Protein AF-A0A382XYK0-F1 (afdb_monomer_lite)

Foldseek 3Di:
DVVCLVVPAAADEEAPQFLAPVVCVVVVNPDDLVVVLVVLVVCVVSNHAYEYEYEDQAAVDDPVRLVSRLVSLLVSQHLYYHYFYDDLDPPDPLVVVQVVVVDDDDCPDVVRRLFYDPPRHPDDRVVRNVSSVVSRCVRNQVSNRCLPPNPLVSVLVVLVVCCVVPVLDLSSLQSNLSSCVVVVVNVSSLVSLVSSCVNPVPPDCSVVSNVVVVVVVVVVVVVVD

Secondary structure (DSSP, 8-state):
-HHHHHTT--EEEEEEE-S-HHHHHHTT----HHHHHHHHHHHHHTT-EEEEEEEE--TT--HHHHHHHHHHHHHHT-SEEEEEE----TTSHHHHHHHHTT-----TTTT-TTSPPTTTSSS-HHHHHHHHHHHHIIIIIIT-HHHHTS-HHHHHHHHHHHHHH-TT-HHHHHHHHHHHHHTT-HHHHHHHHHHHHHH-TTSTTHHHHHHHHHHHHHHHHTT--

Structure (mmCIF, N/CA/C/O backbone):
data_AF-A0A382XYK0-F1
#
_entry.id   AF-A0A382XYK0-F1
#
loop_
_atom_site.group_PDB
_atom_site.id
_atom_site.type_symbol
_atom_site.label_atom_id
_atom_site.label_alt_id
_atom_site.label_comp_id
_atom_site.label_asym_id
_atom_site.label_entity_id
_atom_site.label_seq_id
_atom_site.pdbx_PDB_ins_code
_atom_site.Cartn_x
_atom_site.Cartn_y
_atom_site.Cartn_z
_atom_site.occupancy
_atom_site.B_iso_or_equiv
_atom_site.auth_seq_id
_atom_site.auth_comp_id
_atom_site.auth_asym_id
_atom_site.auth_atom_id
_atom_site.pdbx_PDB_model_num
ATOM 1 N N . ILE A 1 1 ? -19.110 -2.639 -14.706 1.00 91.75 1 ILE A N 1
ATOM 2 C CA . ILE A 1 1 ? -19.412 -2.744 -13.260 1.00 91.75 1 ILE A CA 1
ATOM 3 C C . ILE A 1 1 ? -20.835 -3.233 -12.976 1.00 91.75 1 ILE A C 1
ATOM 5 O O . ILE A 1 1 ? -20.960 -4.267 -12.342 1.00 91.75 1 ILE A O 1
ATOM 9 N N . SER A 1 2 ? -21.895 -2.582 -13.477 1.00 88.00 2 SER A N 1
ATOM 10 C CA . SER A 1 2 ? -23.292 -2.990 -13.191 1.00 88.00 2 SER A CA 1
ATOM 11 C C . SER A 1 2 ? -23.581 -4.490 -13.417 1.00 88.00 2 SER A C 1
ATOM 13 O O . SER A 1 2 ? -24.094 -5.156 -12.523 1.00 88.00 2 SER A O 1
ATOM 15 N N . LYS A 1 3 ? -23.134 -5.067 -14.545 1.00 93.31 3 LYS A N 1
ATOM 16 C CA . LYS A 1 3 ? -23.252 -6.517 -14.800 1.00 93.31 3 LYS A CA 1
ATOM 17 C C . LYS A 1 3 ? -22.536 -7.381 -13.751 1.00 93.31 3 LYS A C 1
ATOM 19 O O . LYS A 1 3 ? -23.096 -8.372 -13.313 1.00 93.31 3 LYS A O 1
ATOM 24 N N . LEU A 1 4 ? -21.340 -6.979 -13.307 1.00 92.31 4 LEU A N 1
ATOM 25 C CA . LEU A 1 4 ? -20.589 -7.700 -12.269 1.00 92.31 4 LEU A CA 1
ATOM 26 C C . LEU A 1 4 ? -21.346 -7.695 -10.931 1.00 92.31 4 LEU A C 1
ATOM 28 O O . LEU A 1 4 ? -21.398 -8.712 -10.241 1.00 92.31 4 LEU A O 1
ATOM 32 N N . LYS A 1 5 ? -21.993 -6.570 -10.595 1.00 89.69 5 LYS A N 1
ATOM 33 C CA . LYS A 1 5 ? -22.841 -6.462 -9.401 1.00 89.69 5 LYS A CA 1
ATOM 34 C C . LYS A 1 5 ? -24.020 -7.430 -9.474 1.00 89.69 5 LYS A C 1
ATOM 36 O O . LYS A 1 5 ? -24.283 -8.137 -8.511 1.00 89.69 5 LYS A O 1
ATOM 41 N N . GLN A 1 6 ? -24.700 -7.489 -10.621 1.00 91.25 6 GLN A N 1
ATOM 42 C CA . GLN A 1 6 ? -25.834 -8.399 -10.833 1.00 91.25 6 GLN A CA 1
ATOM 43 C C . GLN A 1 6 ? -25.437 -9.874 -10.693 1.00 91.25 6 GLN A C 1
ATOM 45 O O . GLN A 1 6 ? -26.249 -10.682 -10.261 1.00 91.25 6 GLN A O 1
ATOM 50 N N . THR A 1 7 ? -24.186 -10.217 -11.009 1.00 93.38 7 THR A N 1
ATOM 51 C CA . THR A 1 7 ? -23.647 -11.575 -10.846 1.00 93.38 7 THR A CA 1
ATOM 52 C C . THR A 1 7 ? -23.107 -11.874 -9.441 1.00 93.38 7 THR A C 1
ATOM 54 O O . THR A 1 7 ? -22.583 -12.959 -9.224 1.00 93.38 7 THR A O 1
ATOM 57 N N . GLY A 1 8 ? -23.204 -10.937 -8.489 1.00 92.81 8 GLY A N 1
ATOM 58 C CA . GLY A 1 8 ? -22.794 -11.155 -7.096 1.00 92.81 8 GLY A CA 1
ATOM 59 C C . GLY A 1 8 ? -21.307 -10.934 -6.800 1.00 92.81 8 GLY A C 1
ATOM 60 O O . GLY A 1 8 ? -20.822 -11.395 -5.770 1.00 92.81 8 GLY A O 1
ATOM 61 N N . PHE A 1 9 ? -20.565 -10.231 -7.664 1.00 94.88 9 PHE A N 1
ATOM 62 C CA . PHE A 1 9 ? -19.181 -9.858 -7.349 1.00 94.88 9 PHE A CA 1
ATOM 63 C C . PHE A 1 9 ? -19.150 -8.880 -6.170 1.00 94.88 9 PHE A C 1
ATOM 65 O O . PHE A 1 9 ? -19.856 -7.872 -6.174 1.00 94.88 9 PHE A O 1
ATOM 72 N N . ILE A 1 10 ? -18.286 -9.165 -5.196 1.00 94.56 10 ILE A N 1
ATOM 73 C CA . ILE A 1 10 ? -18.120 -8.365 -3.972 1.00 94.56 10 ILE A CA 1
ATOM 74 C C . ILE A 1 10 ? -16.806 -7.580 -3.935 1.00 94.56 10 ILE A C 1
ATOM 76 O O . ILE A 1 10 ? -16.654 -6.675 -3.120 1.00 94.56 10 ILE A O 1
ATOM 80 N N . GLU A 1 11 ? -15.853 -7.916 -4.805 1.00 95.50 11 GLU A N 1
ATOM 81 C CA . GLU A 1 11 ? -14.523 -7.315 -4.821 1.00 95.50 11 GLU A CA 1
ATOM 82 C C . GLU A 1 11 ? -14.011 -7.156 -6.256 1.00 95.50 11 GLU A C 1
ATOM 84 O O . GLU A 1 11 ? -14.118 -8.063 -7.084 1.00 95.50 11 GLU A O 1
ATOM 89 N N . LEU A 1 12 ? -13.430 -5.993 -6.534 1.00 96.62 12 LEU A N 1
ATOM 90 C CA . LEU A 1 12 ? -12.625 -5.707 -7.707 1.00 96.62 12 LEU A CA 1
ATOM 91 C C . LEU A 1 12 ? -11.156 -5.657 -7.280 1.00 96.62 12 LEU A C 1
ATOM 93 O O . LEU A 1 12 ? -10.757 -4.772 -6.523 1.00 96.62 12 LEU A O 1
ATOM 97 N N . ARG A 1 13 ? -10.334 -6.551 -7.830 1.00 96.88 13 ARG A N 1
ATOM 98 C CA . ARG A 1 13 ? -8.874 -6.447 -7.733 1.00 96.88 13 ARG A CA 1
ATOM 99 C C . ARG A 1 13 ? -8.316 -5.861 -9.020 1.00 96.88 13 ARG A C 1
ATOM 101 O O . ARG A 1 13 ? -8.436 -6.474 -10.080 1.00 96.88 13 ARG A O 1
ATOM 108 N N . LEU A 1 14 ? -7.733 -4.670 -8.938 1.00 96.88 14 LEU A N 1
ATOM 109 C CA . LEU A 1 14 ? -7.150 -3.979 -10.078 1.00 96.88 14 LEU A CA 1
ATOM 110 C C . LEU A 1 14 ? -5.629 -4.109 -10.048 1.00 96.88 14 LEU A C 1
ATOM 112 O O . 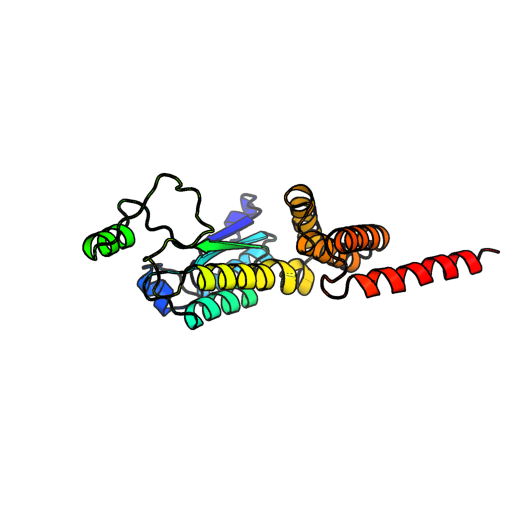LEU A 1 14 ? -4.963 -3.575 -9.166 1.00 96.88 14 LEU A O 1
ATOM 116 N N . ALA A 1 15 ? -5.083 -4.768 -11.065 1.00 96.69 15 ALA A N 1
ATOM 117 C CA . ALA A 1 15 ? -3.654 -4.761 -11.336 1.00 96.69 15 ALA A CA 1
ATOM 118 C C . ALA A 1 15 ? -3.248 -3.393 -11.906 1.00 96.69 15 ALA A C 1
ATOM 120 O O . ALA A 1 15 ? -3.255 -3.200 -13.127 1.00 96.69 15 ALA A O 1
ATOM 121 N N . LEU A 1 16 ? -3.006 -2.435 -11.007 1.00 97.62 16 LEU A N 1
ATOM 122 C CA . LEU A 1 16 ? -2.645 -1.061 -11.341 1.00 97.62 16 LEU A CA 1
ATOM 123 C C . LEU A 1 16 ? -1.187 -0.979 -11.799 1.00 97.62 16 LEU A C 1
ATOM 125 O O . LEU A 1 16 ? -0.911 -0.286 -12.771 1.00 97.62 16 LEU A O 1
ATOM 129 N N . GLU A 1 17 ? -0.311 -1.754 -11.155 1.00 97.56 17 GLU A N 1
ATOM 130 C CA . GLU A 1 17 ? 1.151 -1.802 -11.309 1.00 97.56 17 GLU A CA 1
ATOM 131 C C . GLU A 1 17 ? 1.831 -0.478 -10.958 1.00 97.56 17 GLU A C 1
ATOM 133 O O . GLU A 1 17 ? 2.560 -0.412 -9.976 1.00 97.56 17 GLU A O 1
ATOM 138 N N . SER A 1 18 ? 1.533 0.586 -11.705 1.00 98.25 18 SER A N 1
ATOM 139 C CA . SER A 1 18 ? 2.119 1.912 -11.544 1.00 98.25 18 SER A CA 1
ATOM 140 C C . SER A 1 18 ? 1.067 3.013 -11.707 1.00 98.25 18 SER A C 1
ATOM 142 O O . SER A 1 18 ? 0.120 2.902 -12.491 1.00 98.25 18 SER A O 1
ATOM 144 N N . GLY A 1 19 ? 1.235 4.097 -10.953 1.00 97.94 19 GLY A N 1
ATOM 145 C CA . GLY A 1 19 ? 0.515 5.359 -11.144 1.00 97.94 19 GLY A CA 1
ATOM 146 C C . GLY A 1 19 ? 1.263 6.341 -12.044 1.00 97.94 19 GLY A C 1
ATOM 147 O O . GLY A 1 19 ? 0.781 7.453 -12.251 1.00 97.94 19 GLY A O 1
ATOM 148 N N . ASP A 1 20 ? 2.417 5.945 -12.587 1.00 98.50 20 ASP A N 1
ATOM 149 C CA . ASP A 1 20 ? 3.216 6.743 -13.509 1.00 98.50 20 ASP A CA 1
ATOM 150 C C . ASP A 1 20 ? 2.969 6.321 -14.965 1.00 98.50 20 ASP A C 1
ATOM 152 O O . ASP A 1 20 ? 3.115 5.157 -15.339 1.00 98.50 20 ASP A O 1
ATOM 156 N N . ALA A 1 21 ? 2.572 7.274 -15.811 1.00 97.69 21 ALA A N 1
ATOM 157 C CA . ALA A 1 21 ? 2.175 6.973 -17.185 1.00 97.69 21 ALA A CA 1
ATOM 158 C C . ALA A 1 21 ? 3.342 6.499 -18.064 1.00 97.69 21 ALA A C 1
ATOM 160 O O . ALA A 1 21 ? 3.120 5.681 -18.957 1.00 97.69 21 ALA A O 1
ATOM 161 N N . GLU A 1 22 ? 4.562 6.987 -17.828 1.00 97.56 22 GLU A N 1
ATOM 162 C CA . GLU A 1 22 ? 5.738 6.527 -18.573 1.00 97.56 22 GLU A CA 1
ATOM 163 C C . GLU A 1 22 ? 6.148 5.130 -18.112 1.00 97.56 22 GLU A C 1
ATOM 165 O O . GLU A 1 22 ? 6.389 4.261 -18.947 1.00 97.56 22 GLU A O 1
ATOM 170 N N . MET A 1 23 ? 6.107 4.860 -16.805 1.00 97.31 23 MET A N 1
ATOM 171 C CA . MET A 1 23 ? 6.391 3.522 -16.290 1.00 97.31 23 MET A CA 1
ATOM 172 C C . MET A 1 23 ? 5.379 2.477 -16.778 1.00 97.31 23 MET A C 1
ATOM 174 O O . MET A 1 23 ? 5.769 1.378 -17.167 1.00 97.31 23 MET A O 1
ATOM 178 N N . LEU A 1 24 ? 4.090 2.822 -16.876 1.00 97.44 24 LEU A N 1
ATOM 179 C CA . LEU A 1 24 ? 3.085 1.944 -17.490 1.00 97.44 24 LEU A CA 1
ATOM 180 C C . LEU A 1 24 ? 3.408 1.607 -18.956 1.00 97.44 24 LEU A C 1
ATOM 182 O O . LEU A 1 24 ? 3.161 0.476 -19.385 1.00 97.44 24 LEU A O 1
ATOM 186 N N . LYS A 1 25 ? 3.974 2.552 -19.724 1.00 96.44 25 LYS A N 1
ATOM 187 C CA . LYS A 1 25 ? 4.444 2.284 -21.096 1.00 96.44 25 LYS A CA 1
ATOM 188 C C . LYS A 1 25 ? 5.650 1.351 -21.091 1.00 96.44 25 LYS A C 1
ATOM 190 O O . LYS A 1 25 ? 5.645 0.394 -21.863 1.00 96.44 25 LYS A O 1
ATOM 195 N N . THR A 1 26 ? 6.628 1.582 -20.211 1.00 94.25 26 THR A N 1
ATOM 196 C CA . THR A 1 26 ? 7.794 0.697 -20.029 1.00 94.25 26 THR A CA 1
ATOM 197 C C . THR A 1 26 ? 7.359 -0.727 -19.683 1.00 94.25 26 THR A C 1
ATOM 199 O O . THR A 1 26 ? 7.824 -1.686 -20.290 1.00 94.25 26 THR A O 1
ATOM 202 N N . MET A 1 27 ? 6.377 -0.873 -18.790 1.00 94.12 27 MET A N 1
ATOM 203 C CA . MET A 1 27 ? 5.763 -2.154 -18.416 1.00 94.12 27 MET A CA 1
ATOM 204 C C . MET A 1 27 ? 4.873 -2.763 -19.517 1.00 94.12 27 MET A C 1
ATOM 206 O O . MET A 1 27 ? 4.322 -3.847 -19.328 1.00 94.12 27 MET A O 1
ATOM 210 N N . LYS A 1 28 ? 4.658 -2.064 -20.643 1.00 94.81 28 LYS A N 1
ATOM 211 C CA . LYS A 1 28 ? 3.713 -2.435 -21.715 1.00 94.81 28 LYS A CA 1
ATOM 212 C C . LYS A 1 28 ? 2.289 -2.693 -21.197 1.00 94.81 28 LYS A C 1
ATOM 214 O O . LYS A 1 28 ? 1.535 -3.486 -21.764 1.00 94.81 28 LYS A O 1
ATOM 219 N N . LYS A 1 29 ? 1.892 -2.008 -20.120 1.00 95.56 29 LYS A N 1
ATOM 220 C CA . LYS A 1 29 ? 0.573 -2.135 -19.493 1.00 95.56 29 LYS A CA 1
ATOM 221 C C . LYS A 1 29 ? -0.422 -1.213 -20.211 1.00 95.56 29 LYS A C 1
ATOM 223 O O . LYS A 1 29 ? -0.291 0.007 -20.116 1.00 95.56 29 LYS A O 1
ATOM 228 N N . PRO A 1 30 ? -1.485 -1.731 -20.859 1.00 94.81 30 PRO A N 1
ATOM 229 C CA . PRO A 1 30 ? -2.474 -0.906 -21.563 1.00 94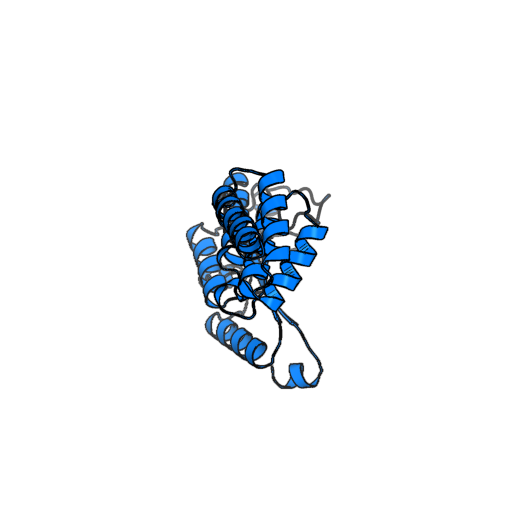.81 30 PRO A CA 1
ATOM 230 C C . PRO A 1 30 ? -3.492 -0.260 -20.599 1.00 94.81 30 PRO A C 1
ATOM 232 O O . PRO A 1 30 ? -4.690 -0.177 -20.887 1.00 94.81 30 PRO A O 1
ATOM 235 N N . LEU A 1 31 ? -3.037 0.163 -19.417 1.00 95.75 31 LEU A N 1
ATOM 236 C CA . LEU A 1 31 ? -3.858 0.811 -18.403 1.00 95.75 31 LEU A CA 1
ATOM 237 C C . LEU A 1 31 ? -3.853 2.323 -18.627 1.00 95.75 31 LEU A C 1
ATOM 239 O O . LEU A 1 31 ? -2.818 2.947 -18.820 1.00 95.75 31 LEU A O 1
ATOM 243 N N . ILE A 1 32 ? -5.039 2.926 -18.571 1.00 95.81 32 ILE A N 1
ATOM 244 C CA . ILE A 1 32 ? -5.197 4.379 -18.638 1.00 95.81 32 ILE A CA 1
ATOM 245 C C . ILE A 1 32 ? -5.615 4.854 -17.254 1.00 95.81 32 ILE A C 1
ATOM 247 O O . ILE A 1 32 ? -6.722 4.539 -16.811 1.00 95.81 32 ILE A O 1
ATOM 251 N N . LEU A 1 33 ? -4.773 5.653 -16.599 1.00 96.69 33 LEU A N 1
ATOM 252 C CA . LEU A 1 33 ? -4.984 6.145 -15.232 1.00 96.69 33 LEU A CA 1
ATOM 253 C C . LEU A 1 33 ? -6.378 6.777 -15.040 1.00 96.69 33 LEU A C 1
ATOM 255 O O . LEU A 1 33 ? -7.117 6.433 -14.118 1.00 96.69 33 LEU A O 1
ATOM 259 N N . LYS A 1 34 ? -6.828 7.605 -15.992 1.00 96.31 34 LYS A N 1
ATOM 260 C CA . LYS A 1 34 ? -8.185 8.187 -15.972 1.00 96.31 34 LYS A CA 1
ATOM 261 C C . LYS A 1 34 ? -9.298 7.126 -15.971 1.00 96.31 34 LYS A C 1
ATOM 263 O O . LYS A 1 34 ? -10.319 7.308 -15.308 1.00 96.31 34 LYS A O 1
ATOM 268 N N . LYS A 1 35 ? -9.119 6.016 -16.700 1.00 96.12 35 LYS A N 1
ATOM 269 C CA . LYS A 1 35 ? -10.074 4.895 -16.696 1.00 96.12 35 LYS A CA 1
ATOM 270 C C . LYS A 1 35 ? -10.019 4.133 -15.372 1.00 96.12 35 LYS A C 1
ATOM 272 O O . LYS A 1 35 ? -11.082 3.786 -14.870 1.00 96.12 35 LYS A O 1
ATOM 277 N N . ALA A 1 36 ? -8.831 3.929 -14.798 1.00 96.88 36 ALA A N 1
ATOM 278 C CA . ALA A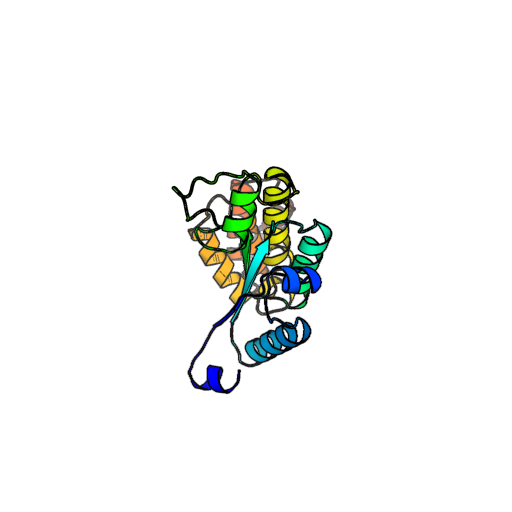 1 36 ? -8.674 3.283 -13.493 1.00 96.88 36 ALA A CA 1
ATOM 279 C C . ALA A 1 36 ? -9.462 4.024 -12.399 1.00 96.88 36 ALA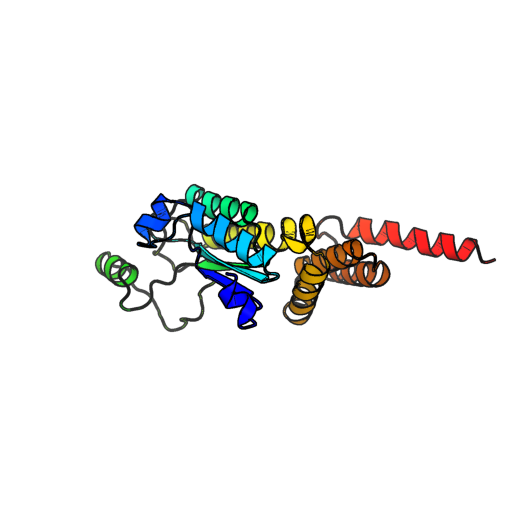 A C 1
ATOM 281 O O . ALA A 1 36 ? -10.272 3.397 -11.717 1.00 96.88 36 ALA A O 1
ATOM 282 N N . ARG A 1 37 ? -9.343 5.363 -12.322 1.00 96.81 37 ARG A N 1
ATOM 283 C CA . ARG A 1 37 ? -10.152 6.187 -11.397 1.00 96.81 37 ARG A CA 1
ATOM 284 C C . ARG A 1 37 ? -11.647 5.923 -11.546 1.00 96.81 37 ARG A C 1
ATOM 286 O O . ARG A 1 37 ? -12.342 5.675 -10.564 1.00 96.81 37 ARG A O 1
ATOM 293 N N . ARG A 1 38 ? -12.142 5.972 -12.788 1.00 96.75 38 ARG A N 1
ATOM 294 C CA . ARG A 1 38 ? -13.565 5.780 -13.086 1.00 96.75 38 ARG A CA 1
ATOM 295 C C . ARG A 1 38 ? -14.041 4.387 -12.673 1.00 96.75 38 ARG A C 1
ATOM 297 O O . ARG A 1 38 ? -15.074 4.275 -12.029 1.00 96.75 38 ARG A O 1
ATOM 304 N N . VAL A 1 39 ? -13.284 3.347 -13.018 1.00 96.00 39 VAL A N 1
ATOM 305 C CA . VAL A 1 39 ? -13.645 1.954 -12.720 1.00 96.00 39 VAL A CA 1
ATOM 306 C C . VAL A 1 39 ? -13.715 1.706 -11.214 1.00 96.00 39 VAL A C 1
ATOM 308 O O . VAL A 1 39 ? -14.670 1.084 -10.760 1.00 96.00 39 VAL A O 1
ATOM 311 N N . VAL A 1 40 ? -12.757 2.222 -10.439 1.00 96.69 40 VAL A N 1
ATOM 312 C CA . VAL A 1 40 ? -12.766 2.072 -8.975 1.00 96.69 40 VAL A CA 1
ATOM 313 C C . VAL A 1 40 ? -13.925 2.844 -8.345 1.00 96.69 40 VAL A C 1
ATOM 315 O O . VAL A 1 40 ? -14.611 2.313 -7.474 1.00 96.69 40 VAL A O 1
ATOM 318 N N . LYS A 1 41 ? -14.207 4.062 -8.826 1.00 96.06 41 LYS A N 1
ATOM 319 C CA . LYS A 1 41 ? -15.385 4.825 -8.392 1.00 96.06 41 LYS A CA 1
ATOM 320 C C . LYS A 1 41 ? -16.683 4.049 -8.646 1.00 96.06 41 LYS A C 1
ATOM 322 O O . LYS A 1 41 ? -17.454 3.851 -7.714 1.00 96.06 41 LYS A O 1
ATOM 327 N N . GLU A 1 42 ? -16.890 3.568 -9.872 1.00 96.62 42 GLU A N 1
ATOM 328 C CA . GLU A 1 42 ? -18.081 2.792 -10.238 1.00 96.62 42 GLU A CA 1
ATOM 329 C C . GLU A 1 42 ? -18.202 1.506 -9.400 1.00 96.62 42 GLU A C 1
ATOM 331 O O . GLU A 1 42 ? -19.294 1.160 -8.953 1.00 96.62 42 GLU A O 1
ATOM 336 N N . ALA A 1 43 ? -17.095 0.781 -9.187 1.00 96.50 43 ALA A N 1
ATOM 337 C CA . ALA A 1 43 ? -17.068 -0.442 -8.380 1.00 96.50 43 ALA A CA 1
ATOM 338 C C . ALA A 1 43 ? -17.491 -0.173 -6.930 1.00 96.50 43 ALA A C 1
ATOM 340 O O . ALA A 1 43 ? -18.331 -0.889 -6.382 1.00 96.50 43 ALA A O 1
ATOM 341 N N . ARG A 1 44 ? -16.989 0.913 -6.341 1.00 94.44 44 ARG A N 1
ATOM 342 C CA . ARG A 1 44 ? -17.370 1.332 -4.993 1.00 94.44 44 ARG A CA 1
ATOM 343 C C . ARG A 1 44 ? -18.836 1.743 -4.897 1.00 94.44 44 ARG A C 1
ATOM 345 O O . ARG A 1 44 ? -19.527 1.294 -3.991 1.00 94.44 44 ARG A O 1
ATOM 352 N N . GLU A 1 45 ? -19.342 2.527 -5.849 1.00 94.12 45 GLU A N 1
ATOM 353 C CA . GLU A 1 45 ? -20.773 2.883 -5.933 1.00 94.12 45 GLU A CA 1
ATOM 354 C C . GLU A 1 45 ? -21.666 1.640 -6.098 1.00 94.12 45 GLU A C 1
ATOM 356 O O . GLU A 1 45 ? -22.812 1.600 -5.647 1.00 94.12 45 GLU A O 1
ATOM 361 N N . ALA A 1 46 ? -21.130 0.579 -6.704 1.00 94.88 46 ALA A N 1
ATOM 362 C CA . ALA A 1 46 ? -21.792 -0.712 -6.792 1.00 94.88 46 ALA A CA 1
ATOM 363 C C . ALA A 1 46 ? -21.770 -1.517 -5.476 1.00 94.88 46 ALA A C 1
ATOM 365 O O . ALA A 1 46 ? -22.498 -2.508 -5.397 1.00 94.88 46 ALA A O 1
ATOM 366 N N . GLY A 1 47 ? -21.041 -1.076 -4.447 1.00 92.94 47 GLY A N 1
ATOM 367 C CA . GLY A 1 47 ? -20.877 -1.773 -3.169 1.00 92.94 47 GLY A CA 1
ATOM 368 C C . GLY A 1 47 ? -19.763 -2.821 -3.180 1.00 92.94 47 GLY A C 1
ATOM 369 O O . GLY A 1 47 ? -19.768 -3.714 -2.338 1.00 92.94 47 GLY A O 1
ATOM 370 N N . MET A 1 48 ? -18.839 -2.754 -4.145 1.00 95.69 48 MET A N 1
ATOM 371 C CA . MET A 1 48 ? -17.689 -3.655 -4.209 1.00 95.69 48 MET A CA 1
ATOM 372 C C . MET A 1 48 ? -16.505 -3.072 -3.449 1.00 95.69 48 MET A C 1
ATOM 374 O O . MET A 1 48 ? -16.180 -1.890 -3.585 1.00 95.69 48 MET A O 1
ATOM 378 N N . ARG A 1 49 ? -15.801 -3.948 -2.737 1.00 95.75 49 ARG A N 1
ATOM 379 C CA . ARG A 1 49 ? -14.454 -3.679 -2.241 1.00 95.75 49 ARG A CA 1
ATOM 380 C C . ARG A 1 49 ? -13.495 -3.517 -3.423 1.00 95.75 49 ARG A C 1
ATOM 382 O O . ARG A 1 49 ? -13.635 -4.192 -4.439 1.00 95.75 49 ARG A O 1
ATOM 389 N N . CYS A 1 50 ? -12.521 -2.632 -3.307 1.00 97.75 50 CYS A N 1
ATOM 390 C CA . CYS A 1 50 ? -11.541 -2.323 -4.337 1.00 97.75 50 CYS A CA 1
ATOM 391 C C . CYS A 1 50 ? -10.127 -2.522 -3.787 1.00 97.75 50 CYS A C 1
ATOM 393 O O . CYS A 1 50 ? -9.688 -1.785 -2.910 1.00 97.75 50 CYS A O 1
ATOM 395 N N . VAL A 1 51 ? -9.383 -3.476 -4.340 1.00 98.25 51 VAL A N 1
ATOM 396 C CA . VAL A 1 51 ? -7.988 -3.755 -3.966 1.00 98.25 51 VAL A CA 1
ATOM 397 C C . VAL A 1 51 ? -7.076 -3.445 -5.148 1.00 98.25 51 VAL A C 1
ATOM 399 O O . VAL A 1 51 ? -7.434 -3.744 -6.290 1.00 98.25 51 VAL A O 1
ATOM 402 N N . SER A 1 52 ? -5.906 -2.862 -4.898 1.00 98.44 52 SER A N 1
ATOM 403 C CA . SER A 1 52 ? -4.883 -2.660 -5.931 1.00 98.44 52 SER A CA 1
ATOM 404 C C . SER A 1 52 ? -3.745 -3.670 -5.810 1.00 98.44 52 SER A C 1
ATOM 406 O O . SER A 1 52 ? -3.423 -4.136 -4.717 1.00 98.44 52 SER A O 1
ATOM 408 N N . PHE A 1 53 ? -3.115 -3.974 -6.943 1.00 98.19 53 PHE A N 1
ATOM 409 C CA . PHE A 1 53 ? -1.748 -4.486 -6.987 1.00 98.19 53 PHE A CA 1
ATOM 410 C C . PHE A 1 53 ? -0.837 -3.387 -7.527 1.00 98.19 53 PHE A C 1
ATOM 412 O O . PHE A 1 53 ? -1.116 -2.834 -8.597 1.00 98.19 53 PHE A O 1
ATOM 419 N N . LEU A 1 54 ? 0.211 -3.073 -6.769 1.00 98.44 54 LEU A N 1
ATOM 420 C CA . LEU A 1 54 ? 1.272 -2.129 -7.107 1.00 98.44 54 LEU A CA 1
ATOM 421 C C . LEU A 1 54 ? 2.581 -2.909 -7.241 1.00 98.44 54 LEU A C 1
ATOM 423 O O . LEU A 1 54 ? 2.859 -3.785 -6.415 1.00 98.44 54 LEU A O 1
ATOM 427 N N . LEU A 1 55 ? 3.375 -2.574 -8.252 1.00 97.00 55 LEU A N 1
ATOM 428 C CA . LEU A 1 55 ? 4.654 -3.206 -8.545 1.00 97.00 55 LEU A CA 1
ATOM 429 C C . LEU A 1 55 ? 5.744 -2.136 -8.535 1.00 97.00 55 LEU A C 1
ATOM 431 O O . LEU A 1 55 ? 5.617 -1.131 -9.226 1.00 97.00 55 LEU A O 1
ATOM 435 N N . MET A 1 56 ? 6.788 -2.349 -7.737 1.00 96.62 56 MET A N 1
ATOM 436 C CA . MET A 1 56 ? 7.872 -1.387 -7.525 1.00 96.62 56 MET A CA 1
ATOM 437 C C . MET A 1 56 ? 9.240 -1.998 -7.828 1.00 96.62 56 MET A C 1
ATOM 439 O O . MET A 1 56 ? 9.447 -3.209 -7.708 1.00 96.62 56 MET A O 1
ATOM 443 N N . GLY A 1 57 ? 10.196 -1.134 -8.155 1.00 95.81 57 GLY A N 1
ATOM 444 C CA . GLY A 1 57 ? 11.592 -1.499 -8.375 1.00 95.81 57 GLY A CA 1
ATOM 445 C C . GLY A 1 57 ? 11.883 -1.969 -9.796 1.00 95.81 57 GLY A C 1
ATOM 446 O O . GLY A 1 57 ? 12.875 -2.665 -9.994 1.00 95.81 57 GLY A O 1
ATOM 447 N N . MET A 1 58 ? 11.050 -1.610 -10.778 1.00 95.88 58 MET A N 1
ATOM 448 C CA . MET A 1 58 ? 11.318 -1.959 -12.178 1.00 95.88 58 MET A CA 1
ATOM 449 C C . MET A 1 58 ? 12.683 -1.413 -12.645 1.00 95.88 58 MET A C 1
ATOM 451 O O . MET A 1 58 ? 13.121 -0.358 -12.169 1.00 95.88 58 MET A O 1
ATOM 455 N N . PRO A 1 59 ? 13.354 -2.072 -13.610 1.00 94.44 59 PRO A N 1
ATOM 456 C CA . PRO A 1 59 ? 14.532 -1.510 -14.260 1.00 94.44 59 PRO A CA 1
ATOM 457 C C . PRO A 1 59 ? 14.231 -0.115 -14.816 1.00 94.44 59 PRO A C 1
ATOM 459 O O . PRO A 1 59 ? 13.244 0.091 -15.523 1.00 94.44 59 PRO A O 1
ATOM 462 N N . GLY A 1 60 ? 15.070 0.860 -14.460 1.00 93.81 60 GLY A N 1
ATOM 463 C CA . GLY A 1 60 ? 14.896 2.262 -14.849 1.00 93.81 60 GLY A CA 1
ATOM 464 C C . GLY A 1 60 ? 13.824 3.045 -14.078 1.00 93.81 60 GLY A C 1
ATOM 465 O O . GLY A 1 60 ? 13.696 4.247 -14.307 1.00 93.81 60 GLY A O 1
ATOM 466 N N . GLU A 1 61 ? 13.081 2.428 -13.153 1.00 97.44 61 GLU A N 1
ATOM 467 C CA . GLU A 1 61 ? 12.112 3.143 -12.319 1.00 97.44 61 GLU A CA 1
ATOM 468 C C . GLU A 1 61 ? 12.807 4.055 -11.306 1.00 97.44 61 GLU A C 1
ATOM 470 O O . GLU A 1 61 ? 13.719 3.657 -10.579 1.00 97.44 61 GLU A O 1
ATOM 475 N N . THR A 1 62 ? 12.363 5.309 -11.261 1.00 98.06 62 THR A N 1
ATOM 476 C CA . THR A 1 62 ? 12.880 6.308 -10.322 1.00 98.06 62 THR A CA 1
ATOM 477 C C . THR A 1 62 ? 12.034 6.377 -9.052 1.00 98.06 62 THR A C 1
ATOM 479 O O . THR A 1 62 ? 10.843 6.066 -9.053 1.00 98.06 62 THR A O 1
ATOM 482 N N . ILE A 1 63 ? 12.619 6.893 -7.964 1.00 98.12 63 ILE A N 1
ATOM 483 C CA . ILE A 1 63 ? 11.889 7.157 -6.711 1.00 98.12 63 ILE A CA 1
ATOM 484 C C . ILE A 1 63 ? 10.674 8.062 -6.957 1.00 98.12 63 ILE A C 1
ATOM 486 O O . ILE A 1 63 ? 9.613 7.821 -6.390 1.00 98.12 63 ILE A O 1
ATOM 490 N N . GLN A 1 64 ? 10.791 9.059 -7.842 1.00 98.56 64 GLN A N 1
ATOM 491 C CA . GLN A 1 64 ? 9.670 9.939 -8.175 1.00 98.56 64 GLN A CA 1
ATOM 492 C C . GLN A 1 64 ? 8.521 9.182 -8.858 1.00 98.56 64 GLN A C 1
ATOM 494 O O . GLN A 1 64 ? 7.362 9.454 -8.569 1.00 98.56 64 GLN A O 1
ATOM 499 N N . GLN A 1 65 ? 8.808 8.212 -9.728 1.00 98.62 65 GLN A N 1
ATOM 500 C CA . GLN A 1 65 ? 7.767 7.404 -10.379 1.00 98.62 65 GLN A CA 1
ATOM 501 C C . GLN A 1 65 ? 7.095 6.430 -9.402 1.00 98.62 65 GLN A C 1
ATOM 503 O O . GLN A 1 65 ? 5.870 6.271 -9.427 1.00 98.62 65 GLN A O 1
ATOM 508 N N . MET A 1 66 ? 7.862 5.848 -8.474 1.00 98.62 66 MET A N 1
ATOM 509 C CA . MET A 1 66 ? 7.275 5.090 -7.365 1.00 98.62 66 MET A CA 1
ATOM 510 C C . MET A 1 66 ? 6.396 5.996 -6.489 1.00 98.62 66 MET A C 1
ATOM 512 O O . MET A 1 66 ? 5.302 5.599 -6.088 1.00 98.62 66 MET A O 1
ATOM 516 N N . GLN A 1 67 ? 6.814 7.242 -6.246 1.00 98.75 67 GLN A N 1
ATOM 517 C CA . GLN A 1 67 ? 6.024 8.220 -5.497 1.00 98.75 67 GLN A CA 1
ATOM 518 C C . GLN A 1 67 ? 4.726 8.593 -6.230 1.00 98.75 67 GLN A C 1
ATOM 520 O O . GLN A 1 67 ? 3.661 8.555 -5.617 1.00 98.75 67 GLN A O 1
ATOM 525 N N . ASN A 1 68 ? 4.780 8.818 -7.549 1.00 98.75 68 ASN A N 1
ATOM 526 C CA . ASN A 1 68 ? 3.592 9.025 -8.388 1.00 98.75 68 ASN A CA 1
ATOM 527 C C . ASN A 1 68 ? 2.604 7.851 -8.253 1.00 98.75 68 ASN A C 1
ATOM 529 O O . ASN A 1 68 ? 1.390 8.054 -8.212 1.00 98.75 68 ASN A O 1
ATOM 533 N N . THR A 1 69 ? 3.117 6.621 -8.138 1.00 98.75 69 THR A N 1
ATOM 534 C CA . THR A 1 69 ? 2.307 5.416 -7.901 1.00 98.75 69 THR A CA 1
ATOM 535 C C . THR A 1 69 ? 1.586 5.451 -6.561 1.00 98.75 69 THR A C 1
ATOM 537 O O . THR A 1 69 ? 0.379 5.198 -6.513 1.00 98.75 69 THR A O 1
ATOM 540 N N . VAL A 1 70 ? 2.295 5.804 -5.487 1.00 98.81 70 VAL A N 1
ATOM 541 C CA . VAL A 1 70 ? 1.713 5.940 -4.144 1.00 98.81 70 VAL A CA 1
ATOM 542 C C . VAL A 1 70 ? 0.652 7.040 -4.121 1.00 98.81 70 VAL A C 1
ATOM 544 O O . VAL A 1 70 ? -0.473 6.790 -3.692 1.00 98.81 70 VAL A O 1
ATOM 547 N N . ASP A 1 71 ? 0.965 8.225 -4.645 1.00 98.81 71 ASP A N 1
ATOM 548 C CA . ASP A 1 71 ? 0.043 9.366 -4.646 1.00 98.81 71 ASP A CA 1
ATOM 549 C C . ASP A 1 71 ? -1.230 9.059 -5.447 1.00 98.81 71 ASP A C 1
ATOM 551 O O . ASP A 1 71 ? -2.348 9.329 -5.001 1.00 98.81 71 ASP A O 1
ATOM 555 N N . PHE A 1 72 ? -1.081 8.414 -6.606 1.00 98.62 72 PHE A N 1
ATOM 556 C CA . PHE A 1 72 ? -2.213 8.024 -7.437 1.00 98.62 72 PHE A CA 1
ATOM 557 C C . PHE A 1 72 ? -3.097 6.956 -6.765 1.00 98.62 72 PHE A C 1
ATOM 559 O O . PHE A 1 72 ? -4.330 7.050 -6.825 1.00 98.62 72 PHE A O 1
ATOM 566 N N . ALA A 1 73 ? -2.496 5.959 -6.105 1.00 98.50 73 ALA A N 1
ATOM 567 C CA . ALA A 1 73 ? -3.226 4.928 -5.364 1.00 98.50 73 ALA A CA 1
ATOM 568 C C . ALA A 1 73 ? -3.984 5.508 -4.157 1.00 98.50 73 ALA A C 1
ATOM 570 O O . ALA A 1 73 ? -5.146 5.152 -3.927 1.00 98.50 73 ALA A O 1
ATOM 571 N N . GLU A 1 74 ? -3.369 6.444 -3.430 1.00 98.38 74 GLU A N 1
ATOM 572 C CA . GLU A 1 74 ? -3.999 7.157 -2.316 1.00 98.38 74 GLU A CA 1
ATOM 573 C C . GLU A 1 74 ? -5.195 7.997 -2.779 1.00 98.38 74 GLU A C 1
ATOM 575 O O . GLU A 1 74 ? -6.271 7.954 -2.166 1.00 98.38 74 GLU A O 1
ATOM 580 N N . GLU A 1 75 ? -5.038 8.728 -3.887 1.00 97.31 75 GLU A N 1
ATOM 581 C CA . GLU A 1 75 ? -6.104 9.555 -4.453 1.00 97.31 75 GLU A CA 1
ATOM 582 C C . GLU A 1 75 ? -7.313 8.703 -4.865 1.00 97.31 75 GLU A C 1
ATOM 584 O O . GLU A 1 75 ? -8.451 9.057 -4.554 1.00 97.31 75 GLU A O 1
ATOM 589 N N . ILE A 1 76 ? -7.081 7.557 -5.520 1.00 96.62 76 ILE A N 1
ATOM 590 C CA . ILE A 1 76 ? -8.149 6.599 -5.857 1.00 96.62 76 ILE A CA 1
ATOM 591 C C . ILE A 1 76 ? -8.821 6.027 -4.600 1.00 96.62 76 ILE A C 1
ATOM 593 O O . ILE A 1 76 ? -10.035 5.779 -4.604 1.00 96.62 76 ILE A O 1
ATOM 597 N N . GLY A 1 77 ? -8.032 5.798 -3.547 1.00 95.75 77 GLY A N 1
ATOM 598 C CA . GLY A 1 77 ? -8.501 5.313 -2.256 1.00 95.75 77 GLY A CA 1
ATOM 599 C C . GLY A 1 77 ? -8.939 3.854 -2.287 1.00 95.75 77 GLY A C 1
ATOM 600 O O . GLY A 1 77 ? -10.098 3.557 -2.019 1.00 95.75 77 GLY A O 1
ATOM 601 N N . PHE A 1 78 ? -8.048 2.931 -2.642 1.00 98.06 78 PHE A N 1
ATOM 602 C CA . PHE A 1 78 ? -8.337 1.497 -2.523 1.00 98.06 78 PHE A CA 1
ATOM 603 C C . PHE A 1 78 ? -8.591 1.093 -1.063 1.00 98.06 78 PHE A C 1
ATOM 605 O O . PHE A 1 78 ? -8.013 1.668 -0.141 1.00 98.06 78 PHE A O 1
ATOM 612 N N . ASP A 1 79 ? -9.434 0.082 -0.861 1.00 97.69 79 ASP A N 1
ATOM 613 C CA . ASP A 1 79 ? -9.669 -0.531 0.447 1.00 97.69 79 ASP A CA 1
ATOM 614 C C . ASP A 1 79 ? -8.398 -1.199 0.989 1.00 97.69 79 ASP A C 1
ATOM 616 O O . ASP A 1 79 ? -8.161 -1.199 2.196 1.00 97.69 79 ASP A O 1
ATOM 620 N N . TRP A 1 80 ? -7.577 -1.747 0.087 1.00 98.12 80 TRP A N 1
ATOM 621 C CA . TRP A 1 80 ? -6.251 -2.279 0.388 1.00 98.12 80 TRP A CA 1
ATOM 622 C C . TRP A 1 80 ? -5.337 -2.230 -0.838 1.00 98.12 80 TRP A C 1
ATOM 624 O O . TRP A 1 80 ? -5.797 -2.365 -1.974 1.00 98.12 80 TRP A O 1
ATOM 634 N N . ASN A 1 81 ? -4.035 -2.084 -0.616 1.00 98.44 81 ASN A N 1
ATOM 635 C CA . ASN A 1 81 ? -3.014 -2.021 -1.657 1.00 98.44 81 ASN A CA 1
ATOM 636 C C . ASN A 1 81 ? -1.984 -3.125 -1.423 1.00 98.44 81 ASN A C 1
ATOM 638 O O . ASN A 1 81 ? -1.290 -3.143 -0.407 1.00 98.44 81 ASN A O 1
ATOM 642 N N . VAL A 1 82 ? -1.872 -4.059 -2.359 1.00 97.56 82 VAL A N 1
ATOM 643 C CA . VAL A 1 82 ? -0.843 -5.099 -2.331 1.00 97.56 82 VAL A CA 1
ATOM 644 C C . VAL A 1 82 ? 0.390 -4.555 -3.037 1.00 97.56 82 VAL A C 1
ATOM 646 O O . VAL A 1 82 ? 0.373 -4.375 -4.252 1.00 97.56 82 VAL A O 1
ATOM 649 N N . ILE A 1 83 ? 1.446 -4.281 -2.274 1.00 97.44 83 ILE A N 1
ATOM 650 C CA . ILE A 1 83 ? 2.689 -3.706 -2.797 1.00 97.44 83 ILE A CA 1
ATOM 651 C C . ILE A 1 83 ? 3.739 -4.802 -2.933 1.00 97.44 83 ILE A C 1
ATOM 653 O O . ILE A 1 83 ? 4.173 -5.388 -1.931 1.00 97.44 83 ILE A O 1
ATOM 657 N N . SER A 1 84 ? 4.133 -5.055 -4.176 1.00 95.69 84 SER A N 1
ATOM 658 C CA . SER A 1 84 ? 5.100 -6.082 -4.552 1.00 95.69 84 SER A CA 1
ATOM 659 C C . SER A 1 84 ? 6.352 -5.449 -5.152 1.00 95.69 84 SER A C 1
ATOM 661 O O . SER A 1 84 ? 6.298 -4.369 -5.738 1.00 95.69 84 SER A O 1
ATOM 663 N N . MET A 1 85 ? 7.473 -6.141 -5.010 1.00 94.50 85 MET A N 1
ATOM 664 C CA . MET A 1 85 ? 8.713 -5.857 -5.714 1.00 94.50 85 MET A CA 1
ATOM 665 C C . MET A 1 85 ? 8.739 -6.658 -7.011 1.00 94.50 85 MET A C 1
ATOM 667 O O . MET A 1 85 ? 8.204 -7.769 -7.075 1.00 94.50 85 MET A O 1
ATOM 671 N N . VAL A 1 86 ? 9.352 -6.099 -8.050 1.00 93.12 86 VAL A N 1
ATOM 672 C CA . VAL A 1 86 ? 9.545 -6.824 -9.303 1.00 93.12 86 VAL A CA 1
ATOM 673 C C . VAL A 1 86 ? 10.373 -8.091 -9.076 1.00 93.12 86 VAL A C 1
ATOM 675 O O . VAL A 1 86 ? 11.440 -8.070 -8.464 1.00 93.12 86 VAL A O 1
ATOM 678 N N . LEU A 1 87 ? 9.870 -9.200 -9.610 1.00 91.56 87 LEU A N 1
ATOM 679 C CA . LEU A 1 87 ? 10.574 -10.471 -9.687 1.00 91.56 87 LEU A CA 1
ATOM 680 C C . LEU A 1 87 ? 10.788 -10.786 -11.175 1.00 91.56 87 LEU A C 1
ATOM 682 O O . LEU A 1 87 ? 9.796 -10.970 -11.889 1.00 91.56 87 LEU A O 1
ATOM 686 N N . PRO A 1 88 ? 12.036 -10.831 -11.681 1.00 90.94 88 PRO A N 1
ATOM 687 C CA . PRO A 1 88 ? 12.320 -11.103 -13.088 1.00 90.94 88 PRO A CA 1
ATOM 688 C C . PRO A 1 88 ? 12.128 -12.594 -13.398 1.00 90.94 88 PRO A C 1
ATOM 690 O O . PRO A 1 88 ? 13.093 -13.336 -13.569 1.00 90.94 88 PRO A O 1
ATOM 693 N N . LEU A 1 89 ? 10.869 -13.037 -13.442 1.00 89.94 89 LEU A N 1
ATOM 694 C CA . LEU A 1 89 ? 10.491 -14.441 -13.613 1.00 89.94 89 LEU A CA 1
ATOM 695 C C . LEU A 1 89 ? 11.110 -15.056 -14.884 1.00 89.94 89 LEU A C 1
ATOM 697 O O . LEU A 1 89 ? 11.125 -14.386 -15.927 1.00 89.94 89 LEU A O 1
ATOM 701 N N . PRO A 1 90 ? 11.553 -16.329 -14.846 1.00 89.31 90 PRO A N 1
ATOM 702 C CA . PRO A 1 90 ? 12.137 -17.001 -16.002 1.00 89.31 90 PRO A CA 1
ATOM 703 C C . PRO A 1 90 ? 11.253 -16.905 -17.248 1.00 89.31 90 PRO A C 1
ATOM 705 O O . PRO A 1 90 ? 10.055 -17.187 -17.205 1.00 89.31 90 PRO A O 1
ATOM 708 N N . GLY A 1 91 ? 11.846 -16.500 -18.372 1.00 88.06 91 GLY A N 1
ATOM 709 C CA . GLY A 1 91 ? 11.142 -16.392 -19.655 1.00 88.06 91 GLY A CA 1
ATOM 710 C C . GLY A 1 91 ? 10.344 -15.098 -19.860 1.00 88.06 91 GLY A C 1
ATOM 711 O O . GLY A 1 91 ? 9.779 -14.899 -20.939 1.00 88.06 91 GLY A O 1
ATOM 712 N N . THR A 1 92 ? 10.326 -14.182 -18.889 1.00 91.31 92 THR A N 1
ATOM 713 C CA . THR A 1 92 ? 9.840 -12.809 -19.113 1.00 91.31 92 THR A CA 1
ATOM 714 C C . THR A 1 92 ? 10.854 -11.987 -19.916 1.00 91.31 92 THR A C 1
ATOM 716 O O . THR A 1 92 ? 12.020 -12.354 -20.032 1.00 91.31 92 THR A O 1
ATOM 719 N N . GLU A 1 93 ? 10.410 -10.881 -20.513 1.00 92.00 93 GLU A N 1
ATOM 720 C CA . GLU A 1 93 ? 11.298 -9.966 -21.248 1.00 92.00 93 GLU A CA 1
ATOM 721 C C . GLU A 1 93 ? 12.369 -9.369 -20.336 1.00 92.00 93 GLU A C 1
ATOM 723 O O . GLU A 1 93 ? 13.548 -9.560 -20.600 1.00 92.00 93 GLU A O 1
ATOM 728 N N . ILE A 1 94 ? 11.959 -8.820 -19.190 1.00 91.81 94 ILE A N 1
ATOM 729 C CA . ILE A 1 94 ? 12.868 -8.317 -18.154 1.00 91.81 94 ILE A CA 1
ATOM 730 C C . ILE A 1 94 ? 13.933 -9.345 -17.750 1.00 91.81 94 ILE A C 1
ATOM 732 O O . ILE A 1 94 ? 15.098 -9.001 -17.597 1.00 91.81 94 ILE A O 1
ATOM 736 N N . ASN A 1 95 ? 13.555 -10.616 -17.597 1.00 92.69 95 ASN A N 1
ATOM 737 C CA . ASN A 1 95 ? 14.501 -11.671 -17.258 1.00 92.69 95 ASN A CA 1
ATOM 738 C C . ASN A 1 95 ? 15.534 -11.902 -18.366 1.00 92.69 95 ASN A C 1
ATOM 740 O O . ASN A 1 95 ? 16.719 -12.015 -18.069 1.00 92.69 95 ASN A O 1
ATOM 744 N N . ARG A 1 96 ? 15.097 -11.959 -19.631 1.00 93.88 96 ARG A N 1
ATOM 745 C CA . ARG A 1 96 ? 16.008 -12.140 -20.770 1.00 93.88 96 ARG A CA 1
ATOM 746 C C . ARG A 1 96 ? 16.975 -10.973 -20.913 1.00 93.88 96 ARG A C 1
ATOM 748 O O . ARG A 1 96 ? 18.156 -11.220 -21.128 1.00 93.88 96 ARG A O 1
ATOM 755 N N . ASP A 1 97 ? 16.476 -9.750 -20.772 1.00 92.19 97 ASP A N 1
ATOM 756 C CA . ASP A 1 97 ? 17.279 -8.536 -20.917 1.00 92.19 97 ASP A CA 1
ATOM 757 C C . ASP A 1 97 ? 18.349 -8.469 -19.818 1.00 92.19 97 ASP A C 1
ATOM 759 O O . ASP A 1 97 ? 19.533 -8.343 -20.111 1.00 92.19 97 ASP A O 1
ATOM 763 N N . LEU A 1 98 ? 17.964 -8.706 -18.559 1.00 91.56 98 LEU A N 1
ATOM 764 C CA . LEU A 1 98 ? 18.911 -8.717 -17.440 1.00 91.56 98 LEU A CA 1
ATOM 765 C C . LEU A 1 98 ? 19.946 -9.850 -17.551 1.00 91.56 98 LEU A C 1
ATOM 767 O O . LEU A 1 98 ? 21.116 -9.641 -17.242 1.00 91.56 98 LEU A O 1
ATOM 771 N N . ILE A 1 99 ? 19.557 -11.045 -18.011 1.00 92.06 99 ILE A N 1
ATOM 772 C CA . ILE A 1 99 ? 20.518 -12.135 -18.258 1.00 92.06 99 ILE A CA 1
ATOM 773 C C . ILE A 1 99 ? 21.500 -11.756 -19.375 1.00 92.06 99 ILE A C 1
ATOM 775 O O . ILE A 1 99 ? 22.691 -12.048 -19.260 1.00 92.06 99 ILE A O 1
ATOM 779 N N . ALA A 1 100 ? 21.026 -11.104 -20.441 1.00 92.69 100 ALA A N 1
ATOM 780 C CA . ALA A 1 100 ? 21.885 -10.625 -21.525 1.00 92.69 100 ALA A CA 1
ATOM 781 C C . ALA A 1 100 ? 22.887 -9.559 -21.043 1.00 92.69 100 ALA A C 1
ATOM 783 O O . ALA A 1 100 ? 24.027 -9.549 -21.508 1.00 92.69 100 ALA A O 1
ATOM 784 N N . ASP A 1 101 ? 22.495 -8.750 -20.057 1.00 89.56 101 ASP A N 1
ATOM 785 C CA . ASP A 1 101 ? 23.343 -7.757 -19.385 1.00 89.56 101 ASP A CA 1
ATOM 786 C C . ASP A 1 101 ? 24.280 -8.367 -18.316 1.00 89.56 101 ASP A C 1
ATOM 788 O O . ASP A 1 101 ? 25.036 -7.655 -17.653 1.00 89.56 101 ASP A O 1
ATOM 792 N N . GLY A 1 102 ? 24.283 -9.696 -18.163 1.00 89.38 102 GLY A N 1
ATOM 793 C CA . GLY A 1 102 ? 25.200 -10.428 -17.283 1.00 89.38 102 GLY A CA 1
ATOM 794 C C . GLY A 1 102 ? 24.685 -10.658 -15.861 1.00 89.38 102 GLY A C 1
ATOM 795 O O . GLY A 1 102 ? 25.442 -11.136 -15.014 1.00 89.38 102 GLY A O 1
ATOM 796 N N . HIS A 1 103 ? 23.415 -10.358 -15.582 1.00 88.31 103 HIS A N 1
ATOM 797 C CA . HIS A 1 103 ? 22.807 -10.654 -14.288 1.00 88.31 103 HIS A CA 1
ATOM 798 C C . HIS A 1 103 ? 22.432 -12.137 -14.167 1.00 88.31 103 HIS A C 1
ATOM 800 O O . HIS A 1 103 ? 21.934 -12.764 -15.103 1.00 88.31 103 HIS A O 1
ATOM 806 N N . SER A 1 104 ? 22.613 -12.697 -12.972 1.00 83.38 104 SER A N 1
ATOM 807 C CA . SER A 1 104 ? 22.178 -14.051 -12.624 1.00 83.38 104 SER A CA 1
ATOM 808 C C . SER A 1 104 ? 21.226 -14.007 -11.437 1.00 83.38 104 SER A C 1
ATOM 810 O O . SER A 1 104 ? 21.501 -13.315 -10.457 1.00 83.38 104 SER A O 1
ATOM 812 N N . PHE A 1 105 ? 20.149 -14.784 -11.495 1.00 81.31 105 PHE A N 1
ATOM 813 C CA . PHE A 1 105 ? 19.121 -14.816 -10.459 1.00 81.31 105 PHE A CA 1
ATOM 814 C C . PHE A 1 105 ? 18.939 -16.236 -9.930 1.00 81.31 105 PHE A C 1
ATOM 816 O O . PHE A 1 105 ? 18.877 -17.187 -10.711 1.00 81.31 105 PHE A O 1
ATOM 823 N N . ASP A 1 106 ? 18.820 -16.364 -8.609 1.00 76.19 106 ASP A N 1
ATOM 824 C CA . ASP A 1 106 ? 18.382 -17.601 -7.971 1.00 76.19 106 ASP A CA 1
ATOM 825 C C . ASP A 1 106 ? 16.854 -17.596 -7.843 1.00 76.19 106 ASP A C 1
ATOM 827 O O . ASP A 1 106 ? 16.268 -16.751 -7.163 1.00 76.19 106 ASP A O 1
ATOM 831 N N . PHE A 1 107 ? 16.210 -18.545 -8.519 1.00 72.38 107 PHE A N 1
ATOM 832 C CA . PHE A 1 107 ? 14.759 -18.729 -8.508 1.00 72.38 107 PHE A CA 1
ATOM 833 C C . PHE A 1 107 ? 14.299 -19.794 -7.508 1.00 72.38 107 PHE A C 1
ATOM 835 O O . PHE A 1 107 ? 13.145 -20.212 -7.568 1.00 72.38 107 PHE A O 1
ATOM 842 N N . ALA A 1 108 ? 15.166 -20.251 -6.598 1.00 64.94 108 ALA A N 1
ATOM 843 C CA . ALA A 1 108 ? 14.805 -21.247 -5.589 1.00 64.94 108 ALA A CA 1
ATOM 844 C C . ALA A 1 108 ? 13.642 -20.795 -4.685 1.00 64.94 108 ALA A C 1
ATOM 846 O O . ALA A 1 108 ? 12.918 -21.637 -4.159 1.00 64.94 108 ALA A O 1
ATOM 847 N N . ASP A 1 109 ? 13.432 -19.482 -4.542 1.00 65.62 109 ASP A N 1
ATOM 848 C CA . ASP A 1 109 ? 12.351 -18.902 -3.746 1.00 65.62 109 ASP A CA 1
ATOM 849 C C . ASP A 1 109 ? 11.532 -17.889 -4.564 1.00 65.62 109 ASP A C 1
ATOM 851 O O . ASP A 1 109 ? 11.676 -16.668 -4.451 1.00 65.62 109 ASP A O 1
ATOM 855 N N . LEU A 1 110 ? 10.658 -18.423 -5.423 1.00 62.06 110 LEU A N 1
ATOM 856 C CA . LEU A 1 110 ? 9.713 -17.644 -6.229 1.00 62.06 110 LEU A CA 1
ATOM 857 C C . LEU A 1 110 ? 8.646 -16.923 -5.390 1.00 62.06 110 LEU A C 1
ATOM 859 O O . LEU A 1 110 ? 7.877 -16.153 -5.956 1.00 62.06 110 LEU A O 1
ATOM 863 N N . GLU A 1 111 ? 8.562 -17.141 -4.072 1.00 65.38 111 GLU A N 1
ATOM 864 C CA . GLU A 1 111 ? 7.545 -16.516 -3.213 1.00 65.38 111 GLU A CA 1
ATOM 865 C C . GLU A 1 111 ? 7.948 -15.119 -2.704 1.00 65.38 111 GLU A C 1
ATOM 867 O O . GLU A 1 111 ? 7.155 -14.425 -2.060 1.00 65.38 111 GLU A O 1
ATOM 872 N N . ARG A 1 112 ? 9.145 -14.634 -3.059 1.00 71.38 112 ARG A N 1
ATOM 873 C CA . ARG A 1 112 ? 9.706 -13.343 -2.616 1.00 71.38 112 ARG A CA 1
ATOM 874 C C . ARG A 1 112 ? 9.148 -12.106 -3.323 1.00 71.38 112 ARG A C 1
ATOM 876 O O . ARG A 1 112 ? 9.859 -11.121 -3.496 1.00 71.38 112 ARG A O 1
ATOM 883 N N . TYR A 1 113 ? 7.860 -12.076 -3.656 1.00 73.81 113 TYR A N 1
ATOM 884 C CA . TYR A 1 113 ? 7.228 -10.913 -4.300 1.00 73.81 113 TYR A CA 1
ATOM 885 C C . TYR A 1 113 ? 7.244 -9.639 -3.439 1.00 73.81 113 TYR A C 1
ATOM 887 O O . TYR A 1 113 ? 6.835 -8.581 -3.899 1.00 73.81 113 TYR A O 1
ATOM 895 N N . THR A 1 114 ? 7.685 -9.703 -2.181 1.00 80.69 114 THR A N 1
ATOM 896 C CA . THR A 1 114 ? 7.813 -8.541 -1.292 1.00 80.69 114 THR A CA 1
ATOM 897 C C . THR A 1 114 ? 9.246 -8.058 -1.098 1.00 80.69 114 THR A C 1
ATOM 899 O O . THR A 1 114 ? 9.426 -7.021 -0.461 1.00 80.69 114 THR A O 1
ATOM 902 N N . LEU A 1 115 ? 10.247 -8.791 -1.594 1.00 88.31 115 LEU A N 1
ATOM 903 C CA . LEU A 1 115 ? 11.660 -8.472 -1.399 1.00 88.31 115 LEU A CA 1
ATOM 904 C C . LEU A 1 115 ? 12.298 -8.035 -2.724 1.00 88.31 115 LEU A C 1
ATOM 906 O O . LEU A 1 115 ? 12.038 -8.658 -3.752 1.00 88.31 115 LEU A O 1
ATOM 910 N N . PRO A 1 116 ? 13.126 -6.978 -2.723 1.00 90.56 116 PRO A N 1
ATOM 911 C CA . PRO A 1 116 ? 13.868 -6.594 -3.912 1.00 90.56 116 PRO A CA 1
ATOM 912 C C . PRO A 1 116 ? 14.848 -7.693 -4.329 1.00 90.56 116 PRO A C 1
ATOM 914 O O . PRO A 1 116 ? 15.493 -8.319 -3.487 1.00 90.56 116 PRO A O 1
ATOM 917 N N . VAL A 1 117 ? 14.993 -7.875 -5.639 1.00 88.50 117 VAL A N 1
ATOM 918 C CA . VAL A 1 117 ? 16.028 -8.724 -6.229 1.00 88.50 117 VAL A CA 1
ATOM 919 C C . VAL A 1 117 ? 17.204 -7.838 -6.627 1.00 88.50 117 VAL A C 1
ATOM 921 O O . VAL A 1 117 ? 17.039 -6.854 -7.353 1.00 88.50 117 VAL A O 1
ATOM 924 N N . GLU A 1 118 ? 18.391 -8.169 -6.124 1.00 85.81 118 GLU A N 1
ATOM 925 C CA . GLU A 1 118 ? 19.604 -7.400 -6.391 1.00 85.81 118 GLU A CA 1
ATOM 926 C C . GLU A 1 118 ? 19.918 -7.360 -7.895 1.00 85.81 118 GLU A C 1
ATOM 928 O O . GLU A 1 118 ? 19.739 -8.340 -8.617 1.00 85.81 118 GLU A O 1
ATOM 933 N N . GLY A 1 119 ? 20.346 -6.193 -8.380 1.00 85.25 119 GLY A N 1
ATOM 934 C CA . GLY A 1 119 ? 20.683 -5.974 -9.787 1.00 85.25 119 GLY A CA 1
ATOM 935 C C . GLY A 1 119 ? 19.496 -5.734 -10.725 1.00 85.25 119 GLY A C 1
ATOM 936 O O . GLY A 1 119 ? 19.727 -5.420 -11.885 1.00 85.25 119 GLY A O 1
ATOM 937 N N . VAL A 1 120 ? 18.243 -5.829 -10.263 1.00 91.25 120 VAL A N 1
ATOM 938 C CA . VAL A 1 120 ? 17.073 -5.535 -11.118 1.00 91.25 120 VAL A CA 1
ATOM 939 C C . VAL A 1 120 ? 16.804 -4.035 -11.234 1.00 91.25 120 VAL A C 1
ATOM 941 O O . VAL A 1 120 ? 16.488 -3.533 -12.310 1.00 91.25 120 VAL A O 1
ATOM 944 N N . SER A 1 121 ? 16.915 -3.308 -10.123 1.00 94.00 121 SER A N 1
ATOM 945 C CA . SER A 1 121 ? 16.710 -1.860 -10.083 1.00 94.00 121 SER A CA 1
ATOM 946 C C . SER A 1 121 ? 18.035 -1.118 -9.952 1.00 94.00 121 SER A C 1
ATOM 948 O O . SER A 1 121 ? 18.978 -1.608 -9.336 1.00 94.00 121 SER A O 1
ATOM 950 N N . ASN A 1 122 ? 18.055 0.130 -10.423 1.00 92.19 122 ASN A N 1
ATOM 951 C CA . ASN A 1 122 ? 19.142 1.077 -10.151 1.00 92.19 122 ASN A CA 1
ATOM 952 C C . ASN A 1 122 ? 19.095 1.636 -8.714 1.00 92.19 122 ASN A C 1
ATOM 954 O O . ASN A 1 122 ? 19.997 2.360 -8.292 1.00 92.19 122 ASN A O 1
ATOM 958 N N . ILE A 1 123 ? 18.026 1.350 -7.967 1.00 95.88 123 ILE A N 1
ATOM 959 C CA . ILE A 1 123 ? 17.857 1.729 -6.564 1.00 95.88 123 ILE A CA 1
ATOM 960 C C . ILE A 1 123 ? 18.300 0.548 -5.695 1.00 95.88 123 ILE A C 1
ATOM 962 O O . ILE A 1 123 ? 17.928 -0.592 -5.961 1.00 95.88 123 ILE A O 1
ATOM 966 N N . SER A 1 124 ? 19.069 0.815 -4.636 1.00 95.19 124 SER A N 1
ATOM 967 C CA . SER A 1 124 ? 19.528 -0.239 -3.728 1.00 95.19 124 SER A CA 1
ATOM 968 C C . SER A 1 124 ? 18.366 -0.964 -3.039 1.00 95.19 124 SER A C 1
ATOM 970 O O . SER A 1 124 ? 17.348 -0.354 -2.700 1.00 95.19 124 SER A O 1
ATOM 972 N N . SER A 1 125 ? 18.546 -2.259 -2.770 1.00 93.69 125 SER A N 1
ATOM 973 C CA . SER A 1 125 ? 17.543 -3.112 -2.118 1.00 93.69 125 SER A CA 1
ATOM 974 C C . SER A 1 125 ? 17.058 -2.557 -0.774 1.00 93.69 125 SER A C 1
ATOM 976 O O . SER A 1 125 ? 15.864 -2.619 -0.483 1.00 93.69 125 SER A O 1
ATOM 978 N N . ASP A 1 126 ? 17.942 -1.943 0.018 1.00 94.88 126 ASP A N 1
ATOM 979 C CA . ASP A 1 126 ? 17.566 -1.321 1.295 1.00 94.88 126 ASP A CA 1
ATOM 980 C C . ASP A 1 126 ? 16.596 -0.155 1.094 1.00 94.88 126 ASP A C 1
ATOM 982 O O . ASP A 1 126 ? 15.543 -0.103 1.727 1.00 94.88 126 ASP A O 1
ATOM 986 N N . LYS A 1 127 ? 16.897 0.739 0.142 1.00 96.81 127 LYS A N 1
ATOM 987 C CA . LYS A 1 127 ? 16.034 1.882 -0.185 1.00 96.81 127 LYS A CA 1
ATOM 988 C C . LYS A 1 127 ? 14.699 1.437 -0.765 1.00 96.81 127 LYS A C 1
ATOM 990 O O . LYS A 1 127 ? 13.675 2.048 -0.484 1.00 96.81 127 LYS A O 1
ATOM 995 N N . LEU A 1 128 ? 14.698 0.379 -1.572 1.00 96.94 128 LEU A N 1
ATOM 996 C CA . LEU A 1 128 ? 13.476 -0.207 -2.111 1.00 96.94 128 LEU A CA 1
ATOM 997 C C . LEU A 1 128 ? 12.605 -0.830 -1.014 1.00 96.94 128 LEU A C 1
ATOM 999 O O . LEU A 1 128 ? 11.393 -0.615 -0.992 1.00 96.94 128 LEU A O 1
ATOM 1003 N N . SER A 1 129 ? 13.218 -1.563 -0.085 1.00 95.75 129 SER A N 1
ATOM 1004 C CA . SER A 1 129 ? 12.519 -2.172 1.052 1.00 95.75 129 SER A CA 1
ATOM 1005 C C . SER A 1 129 ? 11.936 -1.107 1.980 1.00 95.75 129 SER A C 1
ATOM 1007 O O . SER A 1 129 ? 10.768 -1.199 2.364 1.00 95.75 129 SER A O 1
ATOM 1009 N N . GLU A 1 130 ? 12.717 -0.065 2.277 1.00 97.44 130 GLU A N 1
ATOM 1010 C CA . GLU A 1 130 ? 12.278 1.103 3.042 1.00 97.44 130 GLU A CA 1
ATOM 1011 C C . GLU A 1 130 ? 11.116 1.820 2.343 1.00 97.44 130 GLU A C 1
ATOM 1013 O O . GLU A 1 130 ? 10.071 2.051 2.954 1.00 97.44 130 GLU A O 1
ATOM 1018 N N . PHE A 1 131 ? 11.254 2.121 1.046 1.00 98.19 131 PHE A N 1
ATOM 1019 C CA . PHE A 1 131 ? 10.203 2.780 0.271 1.00 98.19 131 PHE A CA 1
ATOM 1020 C C . PHE A 1 131 ? 8.910 1.962 0.278 1.00 98.19 131 PHE A C 1
ATOM 1022 O O . PHE A 1 131 ? 7.838 2.505 0.546 1.00 98.19 131 PHE A O 1
ATOM 1029 N N . ARG A 1 132 ? 8.999 0.650 0.026 1.00 97.38 132 ARG A N 1
ATOM 1030 C CA . ARG A 1 132 ? 7.845 -0.255 0.029 1.00 97.38 132 ARG A CA 1
ATOM 1031 C C . ARG A 1 132 ? 7.139 -0.262 1.384 1.00 97.38 132 ARG A C 1
ATOM 1033 O O . ARG A 1 132 ? 5.909 -0.200 1.428 1.00 97.38 132 ARG A O 1
ATOM 1040 N N . GLU A 1 133 ? 7.890 -0.361 2.478 1.00 96.94 133 GLU A N 1
ATOM 1041 C CA . GLU A 1 133 ? 7.318 -0.369 3.828 1.00 96.94 133 GLU A CA 1
ATOM 1042 C C . GLU A 1 133 ? 6.640 0.969 4.152 1.00 96.94 133 GLU A C 1
ATOM 1044 O O . GLU A 1 133 ? 5.506 0.981 4.640 1.00 96.94 133 GLU A O 1
ATOM 1049 N N . ASN A 1 134 ? 7.263 2.092 3.785 1.00 98.25 134 ASN A N 1
ATOM 1050 C CA . ASN A 1 134 ? 6.678 3.426 3.931 1.00 98.25 134 ASN A CA 1
ATOM 1051 C C . ASN A 1 134 ? 5.407 3.593 3.087 1.00 98.25 134 ASN A C 1
ATOM 1053 O O . ASN A 1 134 ? 4.394 4.079 3.589 1.00 98.25 134 ASN A O 1
ATOM 1057 N N . ALA A 1 135 ? 5.415 3.129 1.836 1.00 98.50 135 ALA A N 1
ATOM 1058 C CA . ALA A 1 135 ? 4.244 3.139 0.965 1.00 98.50 135 ALA A CA 1
ATOM 1059 C C . ALA A 1 135 ? 3.098 2.293 1.542 1.00 98.50 135 ALA A C 1
ATOM 1061 O O . ALA A 1 135 ? 1.944 2.721 1.533 1.00 98.50 135 ALA A O 1
ATOM 1062 N N . ASN A 1 136 ? 3.405 1.115 2.091 1.00 98.19 136 ASN A N 1
ATOM 1063 C CA . ASN A 1 136 ? 2.419 0.255 2.740 1.00 98.19 136 ASN A CA 1
ATOM 1064 C C . ASN A 1 136 ? 1.833 0.920 3.994 1.00 98.19 136 ASN A C 1
ATOM 1066 O O . ASN A 1 136 ? 0.616 0.915 4.172 1.00 98.19 136 ASN A O 1
ATOM 1070 N N . ASN A 1 137 ? 2.671 1.530 4.834 1.00 98.06 137 ASN A N 1
ATOM 1071 C CA . ASN A 1 137 ? 2.215 2.255 6.021 1.00 98.06 137 ASN A CA 1
ATOM 1072 C C . ASN A 1 137 ? 1.320 3.439 5.637 1.00 98.06 137 ASN A C 1
ATOM 1074 O O . ASN A 1 137 ? 0.210 3.554 6.161 1.00 98.06 137 ASN A O 1
ATOM 1078 N N . ARG A 1 138 ? 1.732 4.236 4.648 1.00 98.44 138 ARG A N 1
ATOM 1079 C CA . ARG A 1 138 ? 0.951 5.370 4.147 1.00 98.44 138 ARG A CA 1
ATOM 1080 C C . ARG A 1 138 ? -0.401 4.932 3.582 1.00 98.44 138 ARG A C 1
ATOM 1082 O O . ARG A 1 138 ? -1.431 5.449 3.996 1.00 98.44 138 ARG A O 1
ATOM 1089 N N . LEU A 1 139 ? -0.422 3.962 2.668 1.00 98.56 139 LEU A N 1
ATOM 1090 C CA . LEU A 1 139 ? -1.636 3.592 1.930 1.00 98.56 139 LEU A CA 1
ATOM 1091 C C . LEU A 1 139 ? -2.609 2.716 2.724 1.00 98.56 139 LEU A C 1
ATOM 1093 O O . LEU A 1 139 ? -3.822 2.898 2.623 1.00 98.56 139 LEU A O 1
ATOM 1097 N N . ASN A 1 140 ? -2.097 1.744 3.482 1.00 98.50 140 ASN A N 1
ATOM 1098 C CA . ASN A 1 140 ? -2.931 0.706 4.095 1.00 98.50 140 ASN A CA 1
ATOM 1099 C C . ASN A 1 140 ? -3.236 0.950 5.571 1.00 98.50 140 ASN A C 1
ATOM 1101 O O . ASN A 1 140 ? -4.178 0.349 6.090 1.00 98.50 140 ASN A O 1
ATOM 1105 N N . PHE A 1 141 ? -2.482 1.829 6.235 1.00 98.44 141 PHE A N 1
ATOM 1106 C CA . PHE A 1 141 ? -2.652 2.123 7.655 1.00 98.44 141 PHE A CA 1
ATOM 1107 C C . PHE A 1 141 ? -3.016 3.594 7.880 1.00 98.44 141 PHE A C 1
ATOM 1109 O O . PHE A 1 141 ? -4.132 3.880 8.306 1.00 98.44 141 PHE A O 1
ATOM 1116 N N . GLU A 1 142 ? -2.127 4.525 7.537 1.00 97.75 142 GLU A N 1
ATOM 1117 C CA . GLU A 1 142 ? -2.265 5.950 7.878 1.00 97.75 142 GLU A CA 1
ATOM 1118 C C . GLU A 1 142 ? -3.385 6.633 7.096 1.00 97.75 142 GLU A C 1
ATOM 1120 O O . GLU A 1 142 ? -4.285 7.227 7.689 1.00 97.75 142 GLU A O 1
ATOM 1125 N N . ASN A 1 143 ? -3.376 6.462 5.774 1.00 98.06 143 ASN A N 1
ATOM 1126 C CA . ASN A 1 143 ? -4.375 7.005 4.857 1.00 98.06 143 ASN A CA 1
ATOM 1127 C C . ASN A 1 143 ? -5.313 5.909 4.335 1.00 98.06 143 ASN A C 1
ATOM 1129 O O . ASN A 1 143 ? -5.903 6.055 3.258 1.00 98.06 143 ASN A O 1
ATOM 1133 N N . ASN A 1 144 ? -5.476 4.822 5.110 1.00 98.50 144 ASN A N 1
ATOM 1134 C CA . ASN A 1 144 ? -6.415 3.748 4.795 1.00 98.50 144 ASN A CA 1
ATOM 1135 C C . ASN A 1 144 ? -7.776 4.354 4.436 1.00 98.50 144 ASN A C 1
ATOM 1137 O O . ASN A 1 144 ? -8.348 5.126 5.217 1.00 98.50 144 ASN A O 1
ATOM 1141 N N . TYR A 1 145 ? -8.286 4.023 3.248 1.00 97.88 145 TYR A N 1
ATOM 1142 C CA . TYR A 1 145 ? -9.473 4.680 2.709 1.00 97.88 145 TYR A CA 1
ATOM 1143 C C . TYR A 1 145 ? -10.668 4.563 3.655 1.00 97.88 145 TYR A C 1
ATOM 1145 O O . TYR A 1 145 ? -11.303 5.568 3.964 1.00 97.88 145 TYR A O 1
ATOM 1153 N N . ASN A 1 146 ? -10.938 3.364 4.168 1.00 98.06 146 ASN A N 1
ATOM 1154 C CA . ASN A 1 146 ? -12.092 3.094 5.022 1.00 98.06 146 ASN A CA 1
ATOM 1155 C C . ASN A 1 146 ? -11.963 3.706 6.419 1.00 98.06 146 ASN A C 1
ATOM 1157 O O . ASN A 1 146 ? -12.964 4.121 6.993 1.00 98.06 146 ASN A O 1
ATOM 1161 N N . LEU A 1 147 ? -10.744 3.817 6.951 1.00 97.88 147 LEU A N 1
ATOM 1162 C CA . LEU A 1 147 ? -10.511 4.456 8.247 1.00 97.88 147 LEU A CA 1
ATOM 1163 C C . LEU A 1 147 ? -10.664 5.987 8.187 1.00 97.88 147 LEU A C 1
ATOM 1165 O O . LEU A 1 147 ? -11.126 6.610 9.147 1.00 97.88 147 LEU A O 1
ATOM 1169 N N . THR A 1 148 ? -10.251 6.597 7.071 1.00 97.00 148 THR A N 1
ATOM 1170 C CA . THR A 1 148 ? -10.140 8.061 6.938 1.00 97.00 148 THR A CA 1
ATOM 1171 C C . THR A 1 148 ? -11.322 8.713 6.226 1.00 97.00 148 THR A C 1
ATOM 1173 O O . THR A 1 148 ? -11.731 9.808 6.610 1.00 97.00 148 THR A O 1
ATOM 1176 N N . ARG A 1 149 ? -11.863 8.066 5.188 1.00 94.62 149 ARG A N 1
ATOM 1177 C CA . ARG A 1 149 ? -12.834 8.647 4.242 1.00 94.62 149 ARG A CA 1
ATOM 1178 C C . ARG A 1 149 ? -14.069 7.769 4.003 1.00 94.62 149 ARG A C 1
ATOM 1180 O O . ARG A 1 149 ? -15.101 8.297 3.600 1.00 94.62 149 ARG A O 1
ATOM 1187 N N . GLY A 1 150 ? -13.943 6.454 4.181 1.00 95.00 150 GLY A N 1
ATOM 1188 C CA . GLY A 1 150 ? -14.962 5.446 3.878 1.00 95.00 150 GLY A CA 1
ATOM 1189 C C . GLY A 1 150 ? -15.681 4.903 5.116 1.00 95.00 150 GLY A C 1
ATOM 1190 O O . GLY A 1 150 ? -15.924 5.628 6.078 1.00 95.00 150 GLY A O 1
ATOM 1191 N N . ASP A 1 151 ? -16.047 3.618 5.074 1.00 96.12 151 ASP A N 1
ATOM 1192 C CA . ASP A 1 151 ? -16.750 2.949 6.175 1.00 96.12 151 ASP A CA 1
ATOM 1193 C C . ASP A 1 151 ? -15.759 2.294 7.144 1.00 96.12 151 ASP A C 1
ATOM 1195 O O . ASP A 1 151 ? -15.173 1.244 6.860 1.00 96.12 151 ASP A O 1
ATOM 1199 N N . ALA A 1 152 ? -15.620 2.875 8.336 1.00 97.69 152 ALA A N 1
ATOM 1200 C CA . ALA A 1 152 ? -14.723 2.378 9.373 1.00 97.69 152 ALA A CA 1
ATOM 1201 C C . ALA A 1 152 ? -15.022 0.933 9.819 1.00 97.69 152 ALA A C 1
ATOM 1203 O O . ALA A 1 152 ? -14.125 0.266 10.335 1.00 97.69 152 ALA A O 1
ATOM 1204 N N . ARG A 1 153 ? -16.232 0.399 9.584 1.00 97.56 153 ARG A N 1
ATOM 1205 C CA . ARG A 1 153 ? -16.549 -1.018 9.851 1.00 97.56 153 ARG A CA 1
ATOM 1206 C C . ARG A 1 153 ? -15.787 -1.964 8.920 1.00 97.56 153 ARG A C 1
ATOM 1208 O O . ARG A 1 153 ? -15.438 -3.069 9.336 1.00 97.56 153 ARG A O 1
ATOM 1215 N N . LEU A 1 154 ? -15.499 -1.539 7.688 1.00 96.88 154 LEU A N 1
ATOM 1216 C CA . LEU A 1 154 ? -14.670 -2.305 6.754 1.00 96.88 154 LEU A CA 1
ATOM 1217 C C . LEU A 1 154 ? -13.199 -2.278 7.181 1.00 96.88 154 LEU A C 1
ATOM 1219 O O . LEU A 1 154 ? -12.568 -3.330 7.229 1.00 96.88 154 LEU A O 1
ATOM 1223 N N . ALA A 1 155 ? -12.687 -1.110 7.589 1.00 97.94 155 ALA A N 1
ATOM 1224 C CA . ALA A 1 155 ? -11.344 -1.002 8.167 1.00 97.94 155 ALA A CA 1
ATOM 1225 C C . ALA A 1 155 ? -11.204 -1.864 9.433 1.00 97.94 155 ALA A C 1
ATOM 1227 O O . ALA A 1 155 ? -10.217 -2.574 9.602 1.00 97.94 155 ALA A O 1
ATOM 1228 N N . LEU A 1 156 ? -12.223 -1.857 10.299 1.00 98.38 156 LEU A N 1
ATOM 1229 C CA . LEU A 1 156 ? -12.266 -2.687 11.499 1.00 98.38 156 LEU A CA 1
ATOM 1230 C C . LEU A 1 156 ? -12.142 -4.177 11.169 1.00 98.38 156 LEU A C 1
ATOM 1232 O O . LEU A 1 156 ? -11.395 -4.888 11.838 1.00 98.38 156 LEU A O 1
ATOM 1236 N N . LYS A 1 157 ? -12.871 -4.655 10.154 1.00 97.62 157 LYS A N 1
ATOM 1237 C CA . LYS A 1 157 ? -12.793 -6.051 9.710 1.00 97.62 157 LYS A CA 1
ATOM 1238 C C . LYS A 1 157 ? -11.371 -6.409 9.266 1.00 97.62 157 LYS A C 1
ATOM 1240 O O . LYS A 1 157 ? -10.843 -7.418 9.727 1.00 97.62 157 LYS A O 1
ATOM 1245 N N . ASP A 1 158 ? -10.756 -5.566 8.440 1.00 97.12 158 ASP A N 1
ATOM 1246 C CA . ASP A 1 158 ? -9.402 -5.794 7.927 1.00 97.12 158 ASP A CA 1
ATOM 1247 C C . ASP A 1 158 ? -8.362 -5.803 9.061 1.00 97.12 158 ASP A C 1
ATOM 1249 O O . ASP A 1 158 ? -7.569 -6.738 9.175 1.00 97.12 158 ASP A O 1
ATOM 1253 N N . PHE A 1 159 ? -8.387 -4.809 9.956 1.00 98.56 159 PHE A N 1
ATOM 1254 C CA . PHE A 1 159 ? -7.423 -4.739 11.059 1.00 98.56 159 PHE A CA 1
ATOM 1255 C C . PHE A 1 159 ? -7.614 -5.845 12.104 1.00 98.56 159 PHE A C 1
ATOM 1257 O O . PHE A 1 159 ? -6.625 -6.289 12.686 1.00 98.56 159 PHE A O 1
ATOM 1264 N N . LYS A 1 160 ? -8.843 -6.341 12.310 1.00 98.25 160 LYS A N 1
ATOM 1265 C CA . LYS A 1 160 ? -9.099 -7.539 13.133 1.00 98.25 160 LYS A CA 1
ATOM 1266 C C . LYS A 1 160 ? -8.460 -8.789 12.538 1.00 98.25 160 LYS A C 1
ATOM 1268 O O . LYS A 1 160 ? -7.876 -9.585 13.262 1.00 98.25 160 LYS A O 1
ATOM 1273 N N . GLU A 1 161 ? -8.570 -8.980 11.227 1.00 97.44 161 GLU A N 1
ATOM 1274 C CA . GLU A 1 161 ? -7.935 -10.123 10.569 1.00 97.44 161 GLU A CA 1
ATOM 1275 C C . GLU A 1 161 ? -6.405 -10.029 10.659 1.00 97.44 161 GLU A C 1
ATOM 1277 O O . GLU A 1 161 ? -5.722 -11.011 10.962 1.00 97.44 161 GLU A O 1
ATOM 1282 N N . LEU A 1 162 ? -5.861 -8.827 10.460 1.00 97.56 162 LEU A N 1
ATOM 1283 C CA . LEU A 1 162 ? -4.429 -8.582 10.586 1.00 97.56 162 LEU A CA 1
ATOM 1284 C C . LEU A 1 162 ? -3.925 -8.788 12.013 1.00 97.56 162 LEU A C 1
ATOM 1286 O O . LEU A 1 162 ? -2.811 -9.277 12.169 1.00 97.56 162 LEU A O 1
ATOM 1290 N N . SER A 1 163 ? -4.701 -8.449 13.047 1.00 97.94 163 SER A N 1
ATOM 1291 C CA . SER A 1 163 ? -4.252 -8.598 14.440 1.00 97.94 163 SER A CA 1
ATOM 1292 C C . SER A 1 163 ? -4.105 -10.058 14.858 1.00 97.94 163 SER A C 1
ATOM 1294 O O . SER A 1 163 ? -3.268 -10.361 15.703 1.00 97.94 163 SER A O 1
ATOM 1296 N N . ILE A 1 164 ? -4.860 -10.963 14.228 1.00 96.94 164 ILE A N 1
ATOM 1297 C CA . ILE A 1 164 ? -4.705 -12.414 14.391 1.00 96.94 164 ILE A CA 1
ATOM 1298 C C . ILE A 1 164 ? -3.426 -12.892 13.696 1.00 96.94 164 ILE A C 1
ATOM 1300 O O . ILE A 1 164 ? -2.679 -13.701 14.236 1.00 96.94 164 ILE A O 1
ATOM 1304 N N . ARG A 1 165 ? -3.171 -12.396 12.481 1.00 95.75 165 ARG A N 1
ATOM 1305 C CA . ARG A 1 165 ? -2.076 -12.875 11.626 1.00 95.75 165 ARG A CA 1
ATOM 1306 C C . ARG A 1 165 ? -0.711 -12.285 12.007 1.00 95.75 165 ARG A C 1
ATOM 1308 O O . ARG A 1 165 ? 0.315 -12.927 11.814 1.00 95.75 165 ARG A O 1
ATOM 1315 N N . TYR A 1 166 ? -0.709 -11.067 12.544 1.00 95.38 166 TYR A N 1
ATOM 1316 C CA . TYR A 1 166 ? 0.474 -10.267 12.857 1.00 95.38 166 TYR A CA 1
ATOM 1317 C C . TYR A 1 166 ? 0.395 -9.697 14.278 1.00 95.38 166 TYR A C 1
ATOM 1319 O O . TYR A 1 166 ? 0.488 -8.486 14.493 1.00 95.38 166 TYR A O 1
ATOM 1327 N N . GLU A 1 167 ? 0.221 -10.582 15.261 1.00 95.88 167 GLU A N 1
ATOM 1328 C CA . GLU A 1 167 ? -0.051 -10.213 16.656 1.00 95.88 167 GLU A CA 1
ATOM 1329 C C . GLU A 1 167 ? 1.019 -9.293 17.276 1.00 95.88 167 GLU A C 1
ATOM 1331 O O . GLU A 1 167 ? 0.698 -8.459 18.121 1.00 95.88 167 GLU A O 1
ATOM 1336 N N . PHE A 1 168 ? 2.275 -9.393 16.838 1.00 97.00 168 PHE A N 1
ATOM 1337 C CA . PHE A 1 168 ? 3.400 -8.631 17.392 1.00 97.00 168 PHE A CA 1
ATOM 1338 C C . PHE A 1 168 ? 3.707 -7.324 16.645 1.00 97.00 168 PHE A C 1
ATOM 1340 O O . PHE A 1 168 ? 4.727 -6.695 16.913 1.00 97.00 168 PHE A O 1
ATOM 1347 N N . LEU A 1 169 ? 2.851 -6.889 15.710 1.00 97.12 169 LEU A N 1
ATOM 1348 C CA . LEU A 1 169 ? 3.0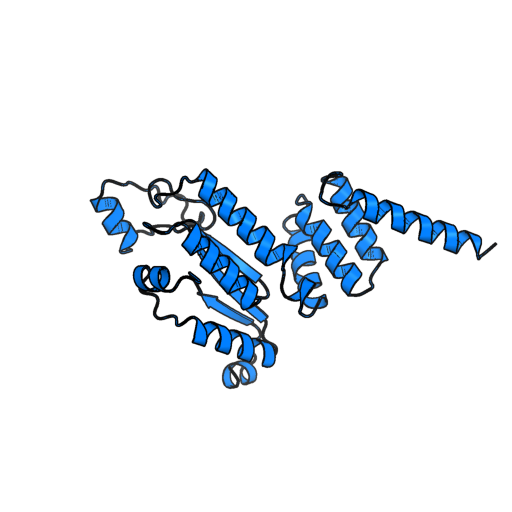33 -5.612 15.014 1.00 97.12 169 LEU A CA 1
ATOM 1349 C C . LEU A 1 169 ? 2.233 -4.488 15.701 1.00 97.12 169 LEU A C 1
ATOM 1351 O O . LEU A 1 169 ? 1.000 -4.487 15.625 1.00 97.12 169 LEU A O 1
ATOM 1355 N N . PRO A 1 170 ? 2.889 -3.470 16.297 1.00 97.94 170 PRO A N 1
ATOM 1356 C CA . PRO A 1 170 ? 2.190 -2.420 17.044 1.00 97.94 170 PRO A CA 1
ATOM 1357 C C . PRO A 1 170 ? 1.262 -1.591 16.147 1.00 97.94 170 PRO A C 1
ATOM 1359 O O . PRO A 1 170 ? 0.162 -1.221 16.566 1.00 97.94 170 PRO A O 1
ATOM 1362 N N . LYS A 1 171 ? 1.650 -1.382 14.878 1.00 97.81 171 LYS A N 1
ATOM 1363 C CA . LYS A 1 171 ? 0.837 -0.677 13.878 1.00 97.81 171 LYS A CA 1
ATOM 1364 C C . LYS A 1 171 ? -0.522 -1.326 13.644 1.00 97.81 171 LYS A C 1
ATOM 1366 O O . LYS A 1 171 ? -1.500 -0.612 13.460 1.00 97.81 171 LYS A O 1
ATOM 1371 N N . VAL A 1 172 ? -0.607 -2.654 13.682 1.00 98.44 172 VAL A N 1
ATOM 1372 C CA . VAL A 1 172 ? -1.863 -3.372 13.438 1.00 98.44 172 VAL A CA 1
ATOM 1373 C C . VAL A 1 172 ? -2.852 -3.093 14.563 1.00 98.44 172 VAL A C 1
ATOM 1375 O O . VAL A 1 172 ? -3.965 -2.639 14.308 1.00 98.44 172 VAL A O 1
ATOM 1378 N N . TRP A 1 173 ? -2.417 -3.270 15.810 1.00 98.56 173 TRP A N 1
ATOM 1379 C CA . TRP A 1 173 ? -3.241 -2.994 16.987 1.00 98.56 173 TRP A CA 1
ATOM 1380 C C . TRP A 1 173 ? -3.603 -1.518 17.126 1.00 98.56 173 TRP A C 1
ATOM 1382 O O . TRP A 1 173 ? -4.724 -1.193 17.510 1.00 98.56 173 TRP A O 1
ATOM 1392 N N . TYR A 1 174 ? -2.698 -0.618 16.738 1.00 98.69 174 TYR A N 1
ATOM 1393 C CA . TYR A 1 174 ? -2.951 0.813 16.841 1.00 98.69 174 TYR A CA 1
ATOM 1394 C C . TYR A 1 174 ? -4.071 1.240 15.887 1.00 98.69 174 TYR A C 1
ATOM 1396 O O . TYR A 1 174 ? -5.026 1.896 16.300 1.00 98.69 174 TYR A O 1
ATOM 1404 N N . HIS A 1 175 ? -4.002 0.814 14.622 1.00 98.69 175 HIS A N 1
ATOM 1405 C CA . HIS A 1 175 ? -5.038 1.144 13.641 1.00 98.69 175 HIS A CA 1
ATOM 1406 C C . HIS A 1 175 ? -6.337 0.358 13.886 1.00 98.69 175 HIS A C 1
ATOM 1408 O O . HIS A 1 175 ? -7.416 0.885 13.614 1.00 98.69 175 HIS A O 1
ATOM 1414 N N . LEU A 1 176 ? -6.269 -0.834 14.498 1.00 98.69 176 LEU A N 1
ATOM 1415 C CA . LEU A 1 176 ? -7.446 -1.519 15.040 1.00 98.69 176 LEU A CA 1
ATOM 1416 C C . LEU A 1 176 ? -8.137 -0.674 16.126 1.00 98.69 176 LEU A C 1
ATOM 1418 O O . LEU A 1 176 ? -9.357 -0.517 16.097 1.00 98.69 176 LEU A O 1
ATOM 1422 N N . GLY A 1 177 ? -7.365 -0.085 17.044 1.00 98.38 177 GLY A N 1
ATOM 1423 C CA . GLY A 1 177 ? -7.873 0.839 18.059 1.00 98.38 177 GLY A CA 1
ATOM 1424 C C . GLY A 1 177 ? -8.561 2.058 17.447 1.00 98.38 177 GLY A C 1
ATOM 1425 O O . GLY A 1 177 ? -9.695 2.362 17.811 1.00 98.38 177 GLY A O 1
ATOM 1426 N N . LEU A 1 178 ? -7.931 2.696 16.454 1.00 98.44 178 LEU A N 1
ATOM 1427 C CA . LEU A 1 178 ? -8.538 3.812 15.716 1.00 98.44 178 LEU A CA 1
ATOM 1428 C C . LEU A 1 178 ? -9.846 3.409 15.013 1.00 98.44 178 LEU A C 1
ATOM 1430 O O . LEU A 1 178 ? -10.809 4.175 15.016 1.00 98.44 178 LEU A O 1
ATOM 1434 N N . ALA A 1 179 ? -9.907 2.210 14.426 1.00 98.62 179 ALA A N 1
ATOM 1435 C CA . ALA A 1 179 ? -11.117 1.718 13.772 1.00 98.62 179 ALA A CA 1
ATOM 1436 C C . ALA A 1 179 ? -12.264 1.491 14.771 1.00 98.62 179 ALA A C 1
ATOM 1438 O O . ALA A 1 179 ? -13.403 1.860 14.482 1.00 98.62 179 ALA A O 1
ATOM 1439 N N . TYR A 1 180 ? -11.970 0.950 15.958 1.00 98.56 180 TYR A N 1
ATOM 1440 C CA . TYR A 1 180 ? -12.946 0.843 17.045 1.00 98.56 180 TYR A CA 1
ATOM 1441 C C . TYR A 1 180 ? -13.437 2.217 17.527 1.00 98.56 180 TYR A C 1
ATOM 1443 O O . TYR A 1 180 ? -14.644 2.406 17.684 1.00 98.56 180 TYR A O 1
ATOM 1451 N N . GLU A 1 181 ? -12.546 3.205 17.685 1.00 97.81 181 GLU A N 1
ATOM 1452 C CA . GLU A 1 181 ? -12.948 4.578 18.043 1.00 97.81 181 GLU A CA 1
ATOM 1453 C C . GLU A 1 181 ? -13.902 5.180 17.009 1.00 97.81 181 GLU A C 1
ATOM 1455 O O . GLU A 1 181 ? -14.921 5.764 17.374 1.00 97.81 181 GLU A O 1
ATOM 1460 N N . LYS A 1 182 ? -13.617 4.994 15.715 1.00 97.94 182 LYS A N 1
ATOM 1461 C CA . LYS A 1 182 ? -14.460 5.503 14.622 1.00 97.94 182 LYS A CA 1
ATOM 1462 C C . LYS A 1 182 ? -15.873 4.920 14.612 1.00 97.94 182 LYS A C 1
ATOM 1464 O O . LYS A 1 182 ? -16.775 5.572 14.094 1.00 97.94 182 LYS A O 1
ATOM 1469 N N . ILE A 1 183 ? -16.074 3.728 15.177 1.00 97.94 183 ILE A N 1
ATOM 1470 C CA . ILE A 1 183 ? -17.403 3.116 15.328 1.00 97.94 183 ILE A CA 1
ATOM 1471 C C . ILE A 1 183 ? -17.981 3.263 16.746 1.00 97.94 183 ILE A C 1
ATOM 1473 O O . ILE A 1 183 ? -19.004 2.649 17.044 1.00 97.94 183 ILE A O 1
ATOM 1477 N N . ASN A 1 184 ? -17.353 4.083 17.596 1.00 97.62 184 ASN A N 1
ATOM 1478 C CA . ASN A 1 184 ? -17.742 4.358 18.982 1.00 97.62 184 ASN A CA 1
ATOM 1479 C C . ASN A 1 184 ? -17.708 3.135 19.926 1.00 97.62 184 ASN A C 1
ATOM 1481 O O . ASN A 1 184 ? -18.418 3.096 20.928 1.00 97.62 184 ASN A O 1
ATOM 1485 N N . ASP A 1 185 ? -16.865 2.144 19.628 1.00 97.69 185 ASP A N 1
ATOM 1486 C CA . ASP A 1 185 ? -16.600 0.994 20.501 1.00 97.69 185 ASP A CA 1
ATOM 1487 C C . ASP A 1 185 ? -15.367 1.287 21.371 1.00 97.69 185 ASP A C 1
ATOM 1489 O O . ASP A 1 185 ? -14.235 0.883 21.087 1.00 97.69 185 ASP A O 1
ATOM 1493 N N . LEU A 1 186 ? -15.576 2.106 22.402 1.00 96.31 186 LEU A N 1
ATOM 1494 C CA . LEU A 1 186 ? -14.484 2.673 23.196 1.00 96.31 186 LEU A CA 1
ATOM 1495 C C . LEU A 1 186 ? -13.762 1.628 24.057 1.00 96.31 186 LEU A C 1
ATOM 1497 O O . LEU A 1 186 ? -12.555 1.767 24.285 1.00 96.31 186 LEU A O 1
ATOM 1501 N N . ASP A 1 187 ? -14.468 0.580 24.481 1.00 95.62 187 ASP A N 1
ATOM 1502 C CA . ASP A 1 187 ? -13.912 -0.507 25.288 1.00 95.62 187 ASP A CA 1
ATOM 1503 C C . ASP A 1 187 ? -12.910 -1.326 24.475 1.00 95.62 187 ASP A C 1
ATOM 1505 O O . ASP A 1 187 ? -11.750 -1.479 24.875 1.00 95.62 187 ASP A O 1
ATOM 1509 N N . ASN A 1 188 ? -13.302 -1.775 23.278 1.00 98.06 188 ASN A N 1
ATOM 1510 C CA . ASN A 1 188 ? -12.384 -2.512 22.416 1.00 98.06 188 ASN A CA 1
ATOM 1511 C C . ASN A 1 188 ? -11.266 -1.623 21.860 1.00 98.06 188 ASN A C 1
ATOM 1513 O O . ASN A 1 188 ? -10.134 -2.091 21.709 1.00 98.06 188 ASN A O 1
ATOM 1517 N N . ALA A 1 189 ? -11.531 -0.332 21.630 1.00 98.25 189 ALA A N 1
ATOM 1518 C CA . ALA A 1 189 ? -10.475 0.620 21.297 1.00 98.25 189 ALA A CA 1
ATOM 1519 C C . ALA A 1 189 ? -9.408 0.682 22.399 1.00 98.25 189 ALA A C 1
ATOM 1521 O O . ALA A 1 189 ? -8.211 0.636 22.109 1.00 98.25 189 ALA A O 1
ATOM 1522 N N . LYS A 1 190 ? -9.825 0.753 23.671 1.00 96.88 190 LYS A N 1
ATOM 1523 C CA . LYS A 1 190 ? -8.906 0.767 24.817 1.00 96.88 190 LYS A CA 1
ATOM 1524 C C . LYS A 1 190 ? -8.065 -0.508 24.874 1.00 96.88 190 LYS A C 1
ATOM 1526 O O . LYS A 1 190 ? -6.850 -0.411 25.035 1.00 96.88 190 LYS A O 1
ATOM 1531 N N . LEU A 1 191 ? -8.678 -1.681 24.702 1.00 97.69 191 LEU A N 1
ATOM 1532 C CA . LEU A 1 191 ? -7.955 -2.959 24.679 1.00 97.69 191 LEU A CA 1
ATOM 1533 C C . LEU A 1 191 ? -6.914 -3.011 23.553 1.00 97.69 191 LEU A C 1
ATOM 1535 O O . LEU A 1 191 ? -5.781 -3.435 23.782 1.00 97.69 191 LEU A O 1
ATOM 1539 N N . ALA A 1 192 ? -7.265 -2.525 22.361 1.00 98.38 192 ALA A N 1
ATOM 1540 C CA . ALA A 1 192 ? -6.345 -2.478 21.232 1.00 98.38 192 ALA A CA 1
ATOM 1541 C C . ALA A 1 192 ? -5.149 -1.542 21.495 1.00 98.38 192 ALA A C 1
ATOM 1543 O O . ALA A 1 192 ? -4.008 -1.944 21.273 1.00 98.38 192 ALA A O 1
ATOM 1544 N N . PHE A 1 193 ? -5.370 -0.343 22.052 1.00 98.56 193 PHE A N 1
ATOM 1545 C CA . PHE A 1 193 ? -4.269 0.562 22.413 1.00 98.56 193 PHE A CA 1
ATOM 1546 C C . PHE A 1 193 ? -3.401 0.029 23.555 1.00 98.56 193 PHE A C 1
ATOM 1548 O O . PHE A 1 193 ? -2.184 0.192 23.512 1.00 98.56 193 PHE A O 1
ATOM 1555 N N . LEU A 1 194 ? -3.984 -0.652 24.546 1.00 97.94 194 LEU A N 1
ATOM 1556 C CA . LEU A 1 194 ? -3.208 -1.338 25.584 1.00 97.94 194 LEU A CA 1
ATOM 1557 C C . LEU A 1 194 ? -2.311 -2.423 24.977 1.00 97.94 194 LEU A C 1
ATOM 1559 O O . LEU A 1 194 ? -1.141 -2.522 25.345 1.00 97.94 194 LEU A O 1
ATOM 1563 N N . LYS A 1 195 ? -2.819 -3.189 24.003 1.00 98.25 195 LYS A N 1
ATOM 1564 C CA . LYS A 1 195 ? -2.011 -4.173 23.273 1.00 98.25 195 LYS A CA 1
ATOM 1565 C C . LYS A 1 195 ? -0.900 -3.497 22.466 1.00 98.25 195 LYS A C 1
ATOM 1567 O O . LYS A 1 195 ? 0.241 -3.938 22.570 1.00 98.25 195 LYS A O 1
ATOM 1572 N N . THR A 1 196 ? -1.173 -2.397 21.759 1.00 98.56 196 THR A N 1
ATOM 1573 C CA . THR A 1 196 ? -0.122 -1.591 21.109 1.00 98.56 196 THR A CA 1
ATOM 1574 C C . THR A 1 196 ? 0.949 -1.155 22.103 1.00 98.56 196 THR A C 1
ATOM 1576 O O . THR A 1 196 ? 2.122 -1.408 21.856 1.00 98.56 196 THR A O 1
ATOM 1579 N N . HIS A 1 197 ? 0.562 -0.557 23.234 1.00 98.06 197 HIS A N 1
ATOM 1580 C CA . HIS A 1 197 ? 1.500 -0.082 24.252 1.00 98.06 197 HIS A CA 1
ATOM 1581 C C . HIS A 1 197 ? 2.321 -1.230 24.855 1.00 98.06 197 HIS A C 1
ATOM 1583 O O . HIS A 1 197 ? 3.503 -1.057 25.122 1.00 98.06 197 HIS A O 1
ATOM 1589 N N . SER A 1 198 ? 1.729 -2.418 25.026 1.00 97.69 198 SER A N 1
ATOM 1590 C CA . SER A 1 198 ? 2.459 -3.597 25.513 1.00 97.69 198 SER A CA 1
ATOM 1591 C C . SER A 1 198 ? 3.532 -4.102 24.539 1.00 97.69 198 SER A C 1
ATOM 1593 O O . SER A 1 198 ? 4.514 -4.690 24.978 1.00 97.69 198 SER A O 1
ATOM 1595 N N . ILE A 1 199 ? 3.347 -3.876 23.232 1.00 97.94 199 ILE A N 1
ATOM 1596 C CA . ILE A 1 199 ? 4.304 -4.254 22.182 1.00 97.94 199 ILE A CA 1
ATOM 1597 C C . ILE A 1 199 ? 5.371 -3.165 22.023 1.00 97.94 199 ILE A C 1
ATOM 1599 O O . ILE A 1 199 ? 6.561 -3.466 21.988 1.00 97.94 199 ILE A O 1
ATOM 1603 N N . ASP A 1 200 ? 4.943 -1.906 21.922 1.00 97.88 200 ASP A N 1
ATOM 1604 C CA . ASP A 1 200 ? 5.815 -0.740 21.798 1.00 97.88 200 ASP A CA 1
ATOM 1605 C C . ASP A 1 200 ? 5.177 0.488 22.482 1.00 97.88 200 ASP A C 1
ATOM 1607 O O . ASP A 1 200 ? 4.318 1.162 21.899 1.00 97.88 200 ASP A O 1
ATOM 1611 N N . PRO A 1 201 ? 5.616 0.830 23.710 1.00 96.62 201 PRO A N 1
ATOM 1612 C CA . PRO A 1 201 ? 5.142 2.005 24.442 1.00 96.62 201 PRO A CA 1
ATOM 1613 C C . PRO A 1 201 ? 5.383 3.345 23.731 1.00 96.62 201 PRO A C 1
ATOM 1615 O O . PRO A 1 201 ? 4.725 4.340 24.054 1.00 96.62 201 PRO A O 1
ATOM 1618 N N . LYS A 1 202 ? 6.341 3.390 22.794 1.00 97.06 202 LYS A N 1
ATOM 1619 C CA . LYS A 1 202 ? 6.724 4.591 22.038 1.00 97.06 202 LYS A CA 1
ATOM 1620 C C . LYS A 1 202 ? 6.012 4.681 20.687 1.00 97.06 202 LYS A C 1
ATOM 1622 O O . LYS A 1 202 ? 6.256 5.630 19.941 1.00 97.06 202 LYS A O 1
ATOM 1627 N N . TYR A 1 203 ? 5.136 3.728 20.361 1.00 97.44 203 TYR A N 1
ATOM 1628 C CA . TYR A 1 203 ? 4.430 3.734 19.089 1.00 97.44 203 TYR A CA 1
ATOM 1629 C C . TYR A 1 203 ? 3.426 4.893 19.017 1.00 97.44 203 TYR A C 1
ATOM 1631 O O . TYR A 1 203 ? 2.359 4.860 19.638 1.00 97.44 203 TYR A O 1
ATOM 1639 N N . LYS A 1 204 ? 3.761 5.912 18.215 1.00 96.00 204 LYS A N 1
ATOM 1640 C CA . LYS A 1 204 ? 2.947 7.122 18.008 1.00 96.00 204 LYS A CA 1
ATOM 1641 C C . LYS A 1 204 ? 2.527 7.751 19.355 1.00 96.00 204 LYS A C 1
ATOM 1643 O O . LYS A 1 204 ? 3.352 7.929 20.244 1.00 96.00 204 LYS A O 1
ATOM 1648 N N . ASP A 1 205 ? 1.254 8.105 19.502 1.00 96.25 205 ASP A N 1
ATOM 1649 C CA . ASP A 1 205 ? 0.647 8.729 20.684 1.00 96.25 205 ASP A CA 1
ATOM 1650 C C . ASP A 1 205 ? -0.056 7.704 21.602 1.00 96.25 205 ASP A C 1
ATOM 1652 O O . ASP A 1 205 ? -0.927 8.064 22.392 1.00 96.25 205 ASP A O 1
ATOM 1656 N N . VAL A 1 206 ? 0.283 6.408 21.526 1.00 96.31 206 VAL A N 1
ATOM 1657 C CA . VAL A 1 206 ? -0.457 5.364 22.265 1.00 96.31 206 VAL A CA 1
ATOM 1658 C C . VAL A 1 206 ? -0.482 5.606 23.780 1.00 96.31 206 VAL A C 1
ATOM 1660 O O . VAL A 1 206 ? -1.496 5.360 24.432 1.00 96.31 206 VAL A O 1
ATOM 1663 N N . SER A 1 207 ? 0.609 6.139 24.336 1.00 93.94 207 SER A N 1
ATOM 1664 C CA . SER A 1 207 ? 0.739 6.397 25.772 1.00 93.94 207 SER A CA 1
ATOM 1665 C C . SER A 1 207 ? -0.224 7.480 26.281 1.00 93.94 207 SER A C 1
ATOM 1667 O O . SER A 1 207 ? -0.733 7.344 27.391 1.00 93.94 207 SER A O 1
ATOM 1669 N N . SER A 1 208 ? -0.546 8.506 25.483 1.00 92.56 208 SER A N 1
ATOM 1670 C CA . SER A 1 208 ? -1.563 9.501 25.869 1.00 92.56 208 SER A CA 1
ATOM 1671 C C . SER A 1 208 ? -2.988 8.961 25.699 1.00 92.56 208 SER A C 1
ATOM 1673 O O . SER A 1 208 ? -3.857 9.189 26.539 1.00 92.56 208 SER A O 1
ATOM 1675 N N . ARG A 1 209 ? -3.231 8.138 24.671 1.00 91.56 209 ARG A N 1
ATOM 1676 C CA . ARG A 1 209 ? -4.552 7.520 24.435 1.00 91.56 209 ARG A CA 1
ATOM 1677 C C . ARG A 1 209 ? -5.021 6.620 25.577 1.00 91.56 209 ARG A C 1
ATOM 1679 O O . ARG A 1 209 ? -6.227 6.485 25.791 1.00 91.56 209 ARG A O 1
ATOM 1686 N N . ILE A 1 210 ? -4.094 5.988 26.298 1.00 89.56 210 ILE A N 1
ATOM 1687 C CA . ILE A 1 210 ? -4.423 5.149 27.459 1.00 89.56 210 ILE A CA 1
ATOM 1688 C C . ILE A 1 210 ? -4.587 5.962 28.754 1.00 89.56 210 ILE A C 1
ATOM 1690 O O . ILE A 1 210 ? -5.383 5.558 29.604 1.00 89.56 210 ILE A O 1
ATOM 1694 N N . SER A 1 211 ? -3.896 7.102 28.911 1.00 76.38 211 SER A N 1
ATOM 1695 C CA . SER A 1 211 ? -4.014 7.955 30.105 1.00 76.38 211 SER A CA 1
ATOM 1696 C C . SER A 1 211 ? -5.350 8.691 30.155 1.00 76.38 211 SER A C 1
ATOM 1698 O O . SER A 1 211 ? -6.017 8.678 31.192 1.00 76.38 211 SER A O 1
ATOM 1700 N N . ASP A 1 212 ? -5.791 9.237 29.021 1.00 62.56 212 ASP A N 1
ATOM 1701 C CA . ASP A 1 212 ? -7.031 10.022 28.932 1.00 62.56 212 ASP A CA 1
ATOM 1702 C C . ASP A 1 212 ? -8.269 9.147 29.197 1.00 62.56 212 ASP A C 1
ATOM 1704 O O . ASP A 1 212 ? -9.254 9.573 29.803 1.00 62.56 212 ASP A O 1
ATOM 1708 N N . LYS A 1 213 ? -8.197 7.862 28.827 1.00 59.22 213 LYS A N 1
ATOM 1709 C CA . LYS A 1 213 ? -9.290 6.896 29.021 1.00 59.22 213 LYS A CA 1
ATOM 1710 C C . LYS A 1 213 ? -9.362 6.305 30.429 1.00 59.22 213 LYS A C 1
ATOM 1712 O O . LYS A 1 213 ? -10.407 5.764 30.791 1.00 59.22 213 LYS A O 1
ATOM 1717 N N . ASN A 1 214 ? -8.307 6.403 31.240 1.00 53.56 214 ASN A N 1
ATOM 1718 C CA . ASN A 1 214 ? -8.353 5.980 32.645 1.00 53.56 214 ASN A CA 1
ATOM 1719 C C . ASN A 1 214 ? -9.053 7.016 33.540 1.00 53.56 214 ASN A C 1
ATOM 1721 O O . ASN A 1 214 ? -9.765 6.622 34.459 1.00 53.56 214 ASN A O 1
ATOM 1725 N N . GLN A 1 215 ? -8.975 8.312 33.216 1.00 49.31 215 GLN A N 1
ATOM 1726 C CA . GLN A 1 215 ? -9.675 9.363 33.973 1.00 49.31 215 GLN A CA 1
ATOM 1727 C C . GLN A 1 215 ? -11.209 9.302 33.831 1.00 49.31 215 GLN A C 1
ATOM 1729 O O . GLN A 1 215 ? -11.929 9.646 34.770 1.00 49.31 215 GLN A O 1
ATOM 1734 N N . SER A 1 216 ? -11.725 8.822 32.691 1.00 48.25 216 SER A N 1
ATOM 1735 C CA . SER A 1 216 ? -13.177 8.712 32.443 1.00 48.25 216 SER A CA 1
ATOM 1736 C C . SER A 1 216 ? -13.889 7.647 33.297 1.00 48.25 216 SER A C 1
ATOM 1738 O O . SER A 1 216 ? -15.063 7.796 33.626 1.00 48.25 216 SER A O 1
ATOM 1740 N N . LEU A 1 217 ? -13.176 6.592 33.709 1.00 48.31 217 LEU A N 1
ATOM 1741 C CA . LEU A 1 217 ? -13.723 5.517 34.547 1.00 48.31 217 LEU A CA 1
ATOM 1742 C C . LEU A 1 217 ? -13.757 5.902 36.029 1.00 48.31 217 LEU A C 1
ATOM 1744 O O . LEU A 1 217 ? -14.708 5.549 36.727 1.00 48.31 217 LEU A O 1
ATOM 1748 N N . ASP A 1 218 ? -12.766 6.660 36.502 1.00 47.62 218 ASP A N 1
ATOM 1749 C CA . ASP A 1 218 ? -12.769 7.168 37.878 1.00 47.62 218 ASP A CA 1
ATOM 1750 C C . ASP A 1 218 ? -13.859 8.230 38.076 1.00 47.62 218 ASP A C 1
ATOM 1752 O O . ASP A 1 218 ? -14.562 8.215 39.084 1.00 47.62 218 ASP A O 1
ATOM 1756 N N . SER A 1 219 ? -14.099 9.085 37.079 1.00 44.38 219 SER A N 1
ATOM 1757 C CA . SER A 1 219 ? -15.172 10.089 37.139 1.00 44.38 219 SER A CA 1
ATOM 1758 C C . SER A 1 219 ? -16.585 9.493 37.022 1.00 44.38 219 SER A C 1
ATOM 1760 O O . SER A 1 219 ? -17.510 10.028 37.629 1.00 44.38 219 SER A O 1
ATOM 1762 N N . GLN A 1 220 ? -16.768 8.351 36.346 1.00 45.03 220 GLN A N 1
ATOM 1763 C CA . GLN A 1 220 ? -18.040 7.609 36.384 1.00 45.03 220 GLN A CA 1
ATOM 1764 C C . GLN A 1 220 ? -18.252 6.837 37.696 1.00 45.03 220 GLN A C 1
ATOM 1766 O O . GLN A 1 220 ? -19.391 6.710 38.137 1.00 45.03 220 GLN A O 1
ATOM 1771 N N . LYS A 1 221 ? -17.188 6.374 38.367 1.00 45.94 221 LYS A N 1
ATOM 1772 C CA . LYS A 1 221 ? -17.298 5.771 39.710 1.00 45.94 221 LYS A CA 1
ATOM 1773 C C . LYS A 1 221 ? -17.611 6.791 40.808 1.00 45.94 221 LYS A C 1
ATOM 1775 O O . LYS A 1 221 ? -18.276 6.441 41.775 1.00 45.94 221 LYS A O 1
ATOM 1780 N N . LEU A 1 222 ? -17.176 8.042 40.654 1.00 42.81 222 LEU A N 1
ATOM 1781 C CA . LEU A 1 222 ? -17.457 9.127 41.604 1.00 42.81 222 LEU A CA 1
ATOM 1782 C C . LEU A 1 222 ? -18.891 9.684 41.529 1.00 42.81 222 LEU A C 1
ATOM 1784 O O . LEU A 1 222 ? -19.298 10.391 42.441 1.00 42.81 222 LEU A O 1
ATOM 1788 N N . LEU A 1 223 ? -19.663 9.359 40.487 1.00 44.66 223 LEU A N 1
ATOM 1789 C CA . LEU A 1 223 ? -21.072 9.766 40.344 1.00 44.66 223 LEU A CA 1
ATOM 1790 C C . LEU A 1 223 ? -22.073 8.709 40.850 1.00 44.66 223 LEU A C 1
ATOM 1792 O O . LEU A 1 223 ? -23.279 8.930 40.770 1.00 44.66 223 LEU A O 1
ATOM 1796 N N . VAL A 1 224 ? -21.589 7.566 41.350 1.00 46.03 224 VAL A N 1
ATOM 1797 C CA . VAL A 1 224 ? -22.417 6.439 41.832 1.00 46.03 224 VAL A CA 1
ATOM 1798 C C . VAL A 1 224 ? -22.229 6.187 43.340 1.00 46.03 224 VAL A C 1
ATOM 1800 O O . VAL A 1 224 ? -22.691 5.174 43.854 1.00 46.03 224 VAL A O 1
ATOM 1803 N N . ASN A 1 225 ? -21.607 7.119 44.070 1.00 39.03 225 ASN A N 1
ATOM 1804 C CA . ASN A 1 225 ? -21.522 7.084 45.535 1.00 39.03 225 ASN A CA 1
ATOM 1805 C C . ASN A 1 225 ? -22.203 8.298 46.164 1.00 39.03 225 ASN A C 1
ATOM 1807 O O . ASN A 1 225 ? -21.869 9.428 45.747 1.00 39.03 225 ASN A O 1
#

Sequence (225 aa):
ISKLKQTGFIELRLALESGDAEMLKTMKKPLILKKARRVVKEAREAGMRCVSFLLMGMPGETIQQMQNTVDFAEEIGFDWNVISMVLPLPGTEINRDLIADGHSFDFADLERYTLPVEGVSNISSDKLSEFRENANNRLNFENNYNLTRGDARLALKDFKELSIRYEFLPKVWYHLGLAYEKINDLDNAKLAFLKTHSIDPKYKDVSSRISDKNQSLDSQKLLVN

Radius of gyration: 21.07 Å; chains: 1; bounding box: 51×31×67 Å

InterPro domains:
  IPR007197 Radical SAM [PF04055] (2-73)
  IPR011990 Tetratricopeptide-like helical domain superfamily [G3DSA:1.25.40.10] (109-222)
  IPR011990 Tetratricopeptide-like helical domain superfamily [SSF48452] (14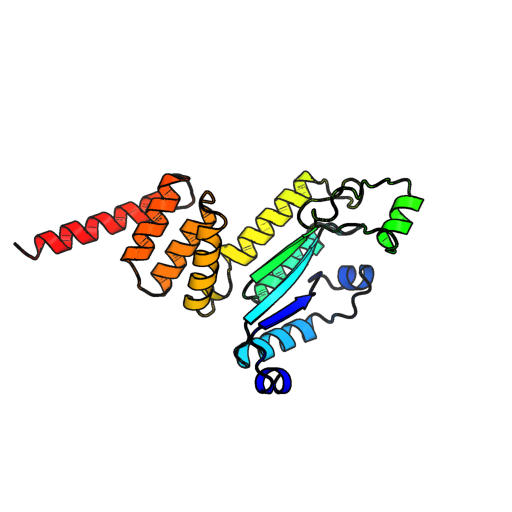7-207)
  IPR019734 Tetratricopeptide repeat [PS50005] (170-203)
  IPR019734 Tetratricopeptide repeat [SM00028] (170-203)
  IPR051198 Tetrapyrrole and bacteriochlorophyll biosynthesis methyltransferases [PTHR43409] (3-153)
  IPR058240 Radical SAM superfamily [SSF102114] (2-150)

Organism: NCBI:txid408172

pLDDT: mean 91.76, std 12.81, range [39.03, 98.81]